Protein AF-A0A958X266-F1 (afdb_monomer)

Mean predicted aligned error: 14.04 Å

Solvent-accessible surface area (backbone atoms only — not comparable to full-atom values): 13920 Å² total; per-residue (Å²): 137,88,82,85,85,82,86,84,83,87,80,88,83,85,77,81,94,73,83,92,75,77,72,86,73,82,74,66,56,79,74,82,87,78,83,76,96,66,64,66,51,89,60,57,69,72,66,50,52,58,56,49,66,56,58,70,63,72,92,67,78,80,73,88,67,86,58,49,46,81,79,74,41,74,50,61,51,32,47,56,72,36,78,43,75,52,68,42,34,30,71,48,74,44,94,52,74,42,71,29,57,91,76,74,39,86,63,66,42,48,64,74,27,42,36,36,45,34,39,43,37,41,24,36,79,44,85,41,94,94,42,44,35,32,42,32,28,39,41,36,39,38,36,44,36,34,77,58,57,54,72,64,97,77,70,49,72,67,53,49,14,49,31,22,63,70,70,35,26,48,30,41,50,48,80,49,72,39,28,54,76,61,90,83,74,57,91,72,60,85,78,55,68,34,22,53,71,46,48,54,49,52,55,49,51,47,54,48,49,65,69,66,57,48,61,79,37,62,35,55,46,45,66,39,77,52,86,130

Sequence (228 aa):
MKKTVLTIVTISTTLLTGLLFSSCEQKLIEVNTITPSLQTTEIAQKAFEILEEGVKSKHIQPDSLAQYVCGSIETPKILKDLNRNVIYSSNISLDVNASLSAYGFSGTMGKKDVLIAAYLIKYKDYNCDGTSKRAQVGLKLYVHASDLKIKVSAPSLGVIAAAAELGLAKAEYKFETFGINPDNFYTNLPSAQFSVDTYAKVISAYDNIIHSLNDSTEIDPIITEIPQ

Radius of gyration: 27.64 Å; Cα contacts (8 Å, |Δi|>4): 364; chains: 1; bounding box: 102×38×85 Å

Structure (mmCIF, N/CA/C/O backbone):
data_AF-A0A958X266-F1
#
_entry.id   AF-A0A958X266-F1
#
loop_
_atom_site.group_PDB
_atom_site.id
_atom_site.type_symbol
_atom_site.label_atom_id
_atom_site.label_alt_id
_atom_site.label_comp_id
_atom_site.label_asym_id
_atom_site.label_entity_id
_atom_site.label_seq_id
_atom_site.pdbx_PDB_ins_code
_atom_site.Cartn_x
_atom_site.Cartn_y
_atom_site.Cartn_z
_atom_site.occupancy
_atom_site.B_iso_or_equiv
_atom_site.auth_seq_id
_atom_site.auth_comp_id
_atom_site.auth_asym_id
_atom_site.auth_atom_id
_atom_site.pdbx_PDB_model_num
ATOM 1 N N . MET A 1 1 ? -78.086 -22.290 58.558 1.00 43.19 1 MET A N 1
ATOM 2 C CA . MET A 1 1 ? -77.001 -22.418 57.558 1.00 43.19 1 MET A CA 1
ATOM 3 C C . MET A 1 1 ? -76.044 -21.248 57.752 1.00 43.19 1 MET A C 1
ATOM 5 O O . MET A 1 1 ? -76.433 -20.117 57.503 1.00 43.19 1 MET A O 1
ATOM 9 N N . LYS A 1 2 ? -74.856 -21.498 58.317 1.00 37.19 2 LYS A N 1
ATOM 10 C CA . LYS A 1 2 ? -73.816 -20.488 58.579 1.00 37.19 2 LYS A CA 1
ATOM 11 C C . LYS A 1 2 ? -72.974 -20.313 57.310 1.00 37.19 2 LYS A C 1
ATOM 13 O O . LYS A 1 2 ? -72.466 -21.310 56.805 1.00 37.19 2 LYS A O 1
ATOM 18 N N . LYS A 1 3 ? -72.827 -19.086 56.802 1.00 44.44 3 LYS A N 1
ATOM 19 C CA . LYS A 1 3 ? -71.826 -18.748 55.779 1.00 44.44 3 LYS A CA 1
ATOM 20 C C . LYS A 1 3 ? -70.811 -17.782 56.380 1.00 44.44 3 LYS A C 1
ATOM 22 O O . LYS A 1 3 ? -71.165 -16.717 56.874 1.00 44.44 3 LYS A O 1
ATOM 27 N N . THR A 1 4 ? -69.572 -18.247 56.380 1.00 54.09 4 THR A N 1
ATOM 28 C CA . THR A 1 4 ? -68.371 -17.630 56.934 1.00 54.09 4 THR A CA 1
ATOM 29 C C . THR A 1 4 ? -67.906 -16.479 56.045 1.00 54.09 4 THR A C 1
ATOM 31 O O . THR A 1 4 ? -67.808 -16.634 54.830 1.00 54.09 4 THR A O 1
ATOM 34 N N . VAL A 1 5 ? -67.625 -15.336 56.669 1.00 45.19 5 VAL A N 1
ATOM 35 C CA . VAL A 1 5 ? -66.991 -14.158 56.068 1.00 45.19 5 VAL A CA 1
ATOM 36 C C . VAL A 1 5 ? -65.482 -14.406 56.035 1.00 45.19 5 VAL A C 1
ATOM 38 O O . VAL A 1 5 ? -64.888 -14.672 57.078 1.00 45.19 5 VAL A O 1
ATOM 41 N N . LEU A 1 6 ? -64.875 -14.355 54.848 1.00 45.91 6 LEU A N 1
ATOM 42 C CA . LEU A 1 6 ? -63.429 -14.465 54.657 1.00 45.91 6 LEU A CA 1
ATOM 43 C C . LEU A 1 6 ? -62.877 -13.078 54.311 1.00 45.91 6 LEU A C 1
ATOM 45 O O . LEU A 1 6 ? -63.090 -12.573 53.211 1.00 45.91 6 LEU A O 1
ATOM 49 N N . THR A 1 7 ? -62.191 -12.462 55.268 1.00 42.75 7 THR A N 1
ATOM 50 C CA . THR A 1 7 ? -61.465 -11.201 55.095 1.00 42.75 7 THR A CA 1
ATOM 51 C C . THR A 1 7 ? -60.055 -11.527 54.607 1.00 42.75 7 THR A C 1
ATOM 53 O O . THR A 1 7 ? -59.283 -12.139 55.341 1.00 42.75 7 THR A O 1
ATOM 56 N N . ILE A 1 8 ? -59.715 -11.153 53.372 1.00 49.34 8 ILE A N 1
ATOM 57 C CA . ILE A 1 8 ? -58.357 -11.291 52.828 1.00 49.34 8 ILE A CA 1
ATOM 58 C C . ILE A 1 8 ? -57.646 -9.946 52.975 1.00 49.34 8 ILE A C 1
ATOM 60 O O . ILE A 1 8 ? -58.114 -8.925 52.474 1.00 49.34 8 ILE A O 1
ATOM 64 N N . VAL A 1 9 ? -56.527 -9.969 53.696 1.00 46.47 9 VAL A N 1
ATOM 65 C CA . VAL A 1 9 ? -55.613 -8.843 53.908 1.00 46.47 9 VAL A CA 1
ATOM 66 C C . VAL A 1 9 ? -54.626 -8.757 52.740 1.00 46.47 9 VAL A C 1
ATOM 68 O O . VAL A 1 9 ? -54.063 -9.756 52.300 1.00 46.47 9 VAL A O 1
ATOM 71 N N . THR A 1 10 ? -54.444 -7.536 52.252 1.00 46.12 10 THR A N 1
ATOM 72 C CA . THR A 1 10 ? -53.589 -7.090 51.148 1.00 46.12 10 THR A CA 1
ATOM 73 C C . THR A 1 10 ? -52.094 -7.235 51.463 1.00 46.12 10 THR A C 1
ATOM 75 O O . THR A 1 10 ? -51.660 -6.837 52.542 1.00 46.12 10 THR A O 1
ATOM 78 N N . ILE A 1 11 ? -51.278 -7.677 50.497 1.00 46.34 11 ILE A N 1
ATOM 79 C CA . ILE A 1 11 ? -49.825 -7.423 50.491 1.00 46.34 11 ILE A CA 1
ATOM 80 C C . ILE A 1 11 ? -49.465 -6.745 49.168 1.00 46.34 11 ILE A C 1
ATOM 82 O O . ILE A 1 11 ? -49.446 -7.364 48.106 1.00 46.34 11 ILE A O 1
ATOM 86 N N . SER A 1 12 ? -49.207 -5.442 49.260 1.00 42.38 12 SER A N 1
ATOM 87 C CA . SER A 1 12 ? -48.681 -4.600 48.189 1.00 42.38 12 SER A CA 1
ATOM 88 C C . SER A 1 12 ? -47.223 -4.976 47.918 1.00 42.38 12 SER A C 1
ATOM 90 O O . SER A 1 12 ? -46.358 -4.761 48.764 1.00 42.38 12 SER A O 1
ATOM 92 N N . THR A 1 13 ? -46.943 -5.546 46.748 1.00 45.78 13 THR A N 1
ATOM 93 C CA . THR A 1 13 ? -45.585 -5.830 46.258 1.00 45.78 13 THR A CA 1
ATOM 94 C C . THR A 1 13 ? -45.134 -4.692 45.346 1.00 45.78 13 THR A C 1
ATOM 96 O O . THR A 1 13 ? -45.186 -4.770 44.125 1.00 45.78 13 THR A O 1
ATOM 99 N N . THR A 1 14 ? -44.682 -3.597 45.949 1.00 50.91 14 THR A N 1
ATOM 100 C CA . THR A 1 14 ? -43.811 -2.618 45.288 1.00 50.91 14 THR A CA 1
ATOM 101 C C . THR A 1 14 ? -42.369 -3.031 45.549 1.00 50.91 14 THR A C 1
ATOM 103 O O . THR A 1 14 ? -41.817 -2.706 46.598 1.00 50.91 14 THR A O 1
ATOM 106 N N . LEU A 1 15 ? -41.764 -3.767 44.612 1.00 42.69 15 LEU A N 1
ATOM 107 C CA . LEU A 1 15 ? -40.328 -4.044 44.612 1.00 42.69 15 LEU A CA 1
ATOM 108 C C . LEU A 1 15 ? -39.695 -3.522 43.312 1.00 42.69 15 LEU A C 1
ATOM 110 O O . LEU A 1 15 ? -39.736 -4.159 42.268 1.00 42.69 15 LEU A O 1
ATOM 114 N N . LEU A 1 16 ? -39.115 -2.328 43.433 1.00 42.00 16 LEU A N 1
ATOM 115 C CA . LEU A 1 16 ? -37.746 -2.035 43.007 1.00 42.00 16 LEU A CA 1
ATOM 116 C C . LEU A 1 16 ? -37.370 -2.286 41.528 1.00 42.00 16 LEU A C 1
ATOM 118 O O . LEU A 1 16 ? -36.447 -3.035 41.222 1.00 42.00 16 LEU A O 1
ATOM 122 N N . THR A 1 17 ? -37.982 -1.551 40.600 1.00 46.28 17 THR A N 1
ATOM 123 C CA . THR A 1 17 ? -37.357 -1.225 39.304 1.00 46.28 17 THR A CA 1
ATOM 124 C C . THR A 1 17 ? -36.378 -0.067 39.514 1.00 46.28 17 THR A C 1
ATOM 126 O O . THR A 1 17 ? -36.702 1.100 39.304 1.00 46.28 17 THR A O 1
ATOM 129 N N . GLY A 1 18 ? -35.180 -0.372 40.009 1.00 41.47 18 GLY A N 1
ATOM 130 C CA . GLY A 1 18 ? -34.148 0.626 40.265 1.00 41.47 18 GLY A CA 1
ATOM 131 C C . GLY A 1 18 ? -32.751 0.051 40.080 1.00 41.47 18 GLY A C 1
ATOM 132 O O . GLY A 1 18 ? -32.354 -0.836 40.822 1.00 41.47 18 GLY A O 1
ATOM 133 N N . LEU A 1 19 ? -32.016 0.634 39.126 1.00 42.38 19 LEU A N 1
ATOM 134 C CA . LEU A 1 19 ? -30.555 0.584 38.972 1.00 42.38 19 LEU A CA 1
ATOM 135 C C . LEU A 1 19 ? -29.944 -0.726 38.436 1.00 42.38 19 LEU A C 1
ATOM 137 O O . LEU A 1 19 ? -29.212 -1.422 39.127 1.00 42.38 19 LEU A O 1
ATOM 141 N N . LEU A 1 20 ? -30.107 -0.957 37.130 1.00 40.09 20 LEU A N 1
ATOM 142 C CA . LEU A 1 20 ? -29.106 -1.658 36.309 1.00 40.09 20 LEU A CA 1
ATOM 143 C C . LEU A 1 20 ? -28.582 -0.721 35.209 1.00 40.09 20 LEU A C 1
ATOM 145 O O . LEU A 1 20 ? -28.628 -1.022 34.025 1.00 40.09 20 LEU A O 1
ATOM 149 N N . PHE A 1 21 ? -28.095 0.451 35.616 1.00 43.34 21 PHE A N 1
ATOM 150 C CA . PHE A 1 21 ? -27.209 1.289 34.799 1.00 43.34 21 PHE A CA 1
ATOM 151 C C . PHE A 1 21 ? -25.982 1.686 35.630 1.00 43.34 21 PHE A C 1
ATOM 153 O O . PHE A 1 21 ? -25.568 2.841 35.655 1.00 43.34 21 PHE A O 1
ATOM 160 N N . SER A 1 22 ? -25.406 0.736 36.370 1.00 41.72 22 SER A N 1
ATOM 161 C CA . SER A 1 22 ? -24.074 0.916 36.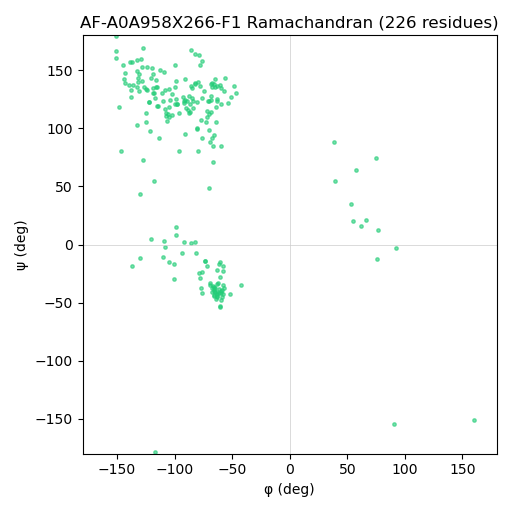938 1.00 41.72 22 SER A CA 1
ATOM 162 C C . SER A 1 22 ? -23.046 0.629 35.847 1.00 41.72 22 SER A C 1
ATOM 164 O O . SER A 1 22 ? -22.783 -0.526 35.525 1.00 41.72 22 SER A O 1
ATOM 166 N N . SER A 1 23 ? -22.519 1.708 35.269 1.00 41.75 23 SER A N 1
ATOM 167 C CA . SER A 1 23 ? -21.146 1.829 34.771 1.00 41.75 23 SER A CA 1
ATOM 168 C C . SER A 1 23 ? -20.574 0.582 34.083 1.00 41.75 23 SER A C 1
ATOM 170 O O . SER A 1 23 ? -19.872 -0.216 34.702 1.00 41.75 23 SER A O 1
ATOM 172 N N . CYS A 1 24 ? -20.794 0.454 32.770 1.00 41.53 24 CYS A N 1
ATOM 173 C CA . CYS A 1 24 ? -19.835 -0.270 31.935 1.00 41.53 24 CYS A CA 1
ATOM 174 C C . CYS A 1 24 ? -18.535 0.541 31.917 1.00 41.53 24 CYS A C 1
ATOM 176 O O . CYS A 1 24 ? -18.306 1.367 31.035 1.00 41.53 24 CYS A O 1
ATOM 178 N N . GLU A 1 25 ? -17.707 0.332 32.935 1.00 46.06 25 GLU A N 1
ATOM 179 C CA . GLU A 1 25 ? -16.328 0.784 32.953 1.00 46.06 25 GLU A CA 1
ATOM 180 C C . GLU A 1 25 ? -15.615 0.035 31.823 1.00 46.06 25 GLU A C 1
ATOM 182 O O . GLU A 1 25 ? -15.433 -1.184 31.872 1.00 46.06 25 GLU A O 1
ATOM 187 N N . GLN A 1 26 ? -15.328 0.743 30.728 1.00 44.81 26 GLN A N 1
ATOM 188 C CA . GLN A 1 26 ? -14.657 0.168 29.567 1.00 44.81 26 GLN A CA 1
ATOM 189 C C . GLN A 1 26 ? -13.222 -0.175 29.967 1.00 44.81 26 GLN A C 1
ATOM 191 O O . GLN A 1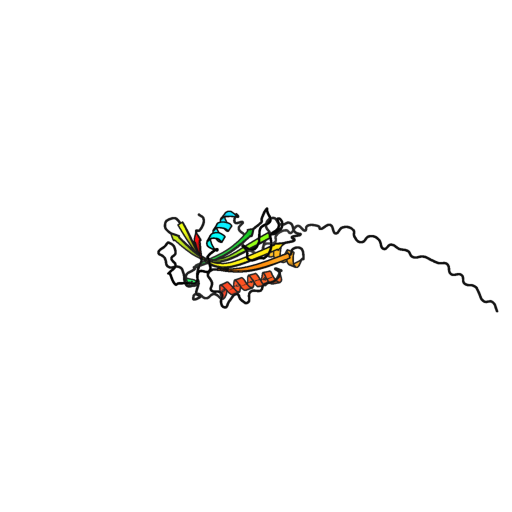 26 ? -12.317 0.656 29.907 1.00 44.81 26 GLN A O 1
ATOM 196 N N . LYS A 1 27 ? -13.027 -1.409 30.427 1.00 44.62 27 LYS A N 1
ATOM 197 C CA . LYS A 1 27 ? -11.719 -1.932 30.794 1.00 44.62 27 LYS A CA 1
ATOM 198 C C . LYS A 1 27 ? -10.917 -2.154 29.512 1.00 44.62 27 LYS A C 1
ATOM 200 O O . LYS A 1 27 ? -11.241 -3.030 28.716 1.00 44.62 27 LYS A O 1
ATOM 205 N N . LEU A 1 28 ? -9.894 -1.327 29.312 1.00 46.69 28 LEU A N 1
ATOM 206 C CA . LEU A 1 28 ? -8.912 -1.496 28.243 1.00 46.69 28 LEU A CA 1
ATOM 207 C C . LEU A 1 28 ? -8.227 -2.857 28.420 1.00 46.69 28 LEU A C 1
ATOM 209 O O . LEU A 1 28 ? -7.644 -3.129 29.469 1.00 46.69 28 LEU A O 1
ATOM 213 N N . ILE A 1 29 ? -8.336 -3.714 27.407 1.00 51.03 29 ILE A N 1
ATOM 214 C CA . ILE A 1 29 ? -7.664 -5.014 27.381 1.00 51.03 29 ILE A CA 1
ATOM 215 C C . ILE A 1 29 ? -6.265 -4.792 26.810 1.00 51.03 29 ILE A C 1
ATOM 217 O O . ILE A 1 29 ? -6.112 -4.298 25.692 1.00 51.03 29 ILE A O 1
ATOM 221 N N . GLU A 1 30 ? -5.250 -5.142 27.590 1.00 45.06 30 GLU A N 1
ATOM 222 C CA . GLU A 1 30 ? -3.857 -5.139 27.157 1.00 45.06 30 GLU A CA 1
ATOM 223 C C . GLU A 1 30 ? -3.574 -6.466 26.439 1.00 45.06 30 GLU A C 1
ATOM 225 O O . GLU A 1 30 ? -3.735 -7.543 27.017 1.00 45.06 30 GLU A O 1
ATOM 230 N N . VAL A 1 31 ? -3.234 -6.401 25.150 1.00 41.47 31 VAL A N 1
ATOM 231 C CA . VAL A 1 31 ? -2.968 -7.585 24.324 1.00 41.47 31 VAL A CA 1
ATOM 232 C C . VAL A 1 31 ? -1.459 -7.743 24.181 1.00 41.47 31 VAL A C 1
ATOM 234 O O . VAL A 1 31 ? -0.811 -6.941 23.512 1.00 41.47 31 VAL A O 1
ATOM 237 N N . ASN A 1 32 ? -0.904 -8.796 24.785 1.00 38.75 32 ASN A N 1
ATOM 238 C CA . ASN A 1 32 ? 0.475 -9.206 24.529 1.00 38.75 32 ASN A CA 1
ATOM 239 C C . ASN A 1 32 ? 0.562 -9.785 23.111 1.00 38.75 32 ASN A C 1
ATOM 241 O O . ASN A 1 32 ? -0.184 -10.697 22.751 1.00 38.75 32 ASN A O 1
ATOM 245 N N . THR A 1 33 ? 1.443 -9.220 22.291 1.00 37.44 33 THR A N 1
ATOM 246 C CA . THR A 1 33 ? 1.597 -9.547 20.873 1.00 37.44 33 THR A CA 1
ATOM 247 C C . THR A 1 33 ? 2.041 -10.999 20.672 1.00 37.44 33 THR A C 1
ATOM 249 O O . THR A 1 33 ? 3.069 -11.431 21.186 1.00 37.44 33 THR A O 1
ATOM 252 N N . ILE A 1 34 ? 1.278 -11.755 19.879 1.00 35.03 34 ILE A N 1
ATOM 253 C CA . ILE A 1 34 ? 1.721 -13.017 19.275 1.00 35.03 34 ILE A CA 1
ATOM 254 C C . ILE A 1 34 ? 1.895 -12.715 17.787 1.00 35.03 34 ILE A C 1
ATOM 256 O O . ILE A 1 34 ? 0.938 -12.310 17.130 1.00 35.03 34 ILE A O 1
ATOM 260 N N . THR A 1 35 ? 3.116 -12.829 17.272 1.00 31.88 35 THR A N 1
ATOM 261 C CA . THR A 1 35 ? 3.482 -12.400 15.915 1.00 31.88 35 THR A CA 1
ATOM 262 C C . THR A 1 35 ? 3.298 -13.540 14.905 1.00 31.88 35 THR A C 1
ATOM 264 O O . THR A 1 35 ? 4.044 -14.515 14.979 1.00 31.88 35 THR A O 1
ATOM 267 N N . PRO A 1 36 ? 2.410 -13.435 13.897 1.00 34.97 36 PRO A N 1
ATOM 268 C CA . PRO A 1 36 ? 2.649 -14.037 12.595 1.00 34.97 36 PRO A CA 1
ATOM 269 C C . PRO A 1 36 ? 3.473 -13.060 11.741 1.00 34.97 36 PRO A C 1
ATOM 271 O O . PRO A 1 36 ? 3.250 -11.850 11.751 1.00 34.97 36 PRO A O 1
ATOM 274 N N . SER A 1 37 ? 4.472 -13.593 11.044 1.00 34.66 37 SER A N 1
ATOM 275 C CA . SER A 1 37 ? 5.559 -12.866 10.387 1.00 34.66 37 SER A CA 1
ATOM 276 C C . SER A 1 37 ? 5.117 -12.041 9.169 1.00 34.66 37 SER A C 1
ATOM 278 O O . SER A 1 37 ? 5.205 -12.498 8.033 1.00 34.66 37 SER A O 1
ATOM 280 N N . LEU A 1 38 ? 4.716 -10.794 9.401 1.00 35.56 38 LEU A N 1
ATOM 281 C CA . LEU A 1 38 ? 4.916 -9.692 8.459 1.00 35.56 38 LEU A CA 1
ATOM 282 C C . LEU A 1 38 ? 5.968 -8.773 9.082 1.00 35.56 38 LEU A C 1
ATOM 284 O O . LEU A 1 38 ? 5.803 -8.336 10.220 1.00 35.56 38 LEU A O 1
ATOM 288 N N . GLN A 1 39 ? 7.073 -8.521 8.376 1.00 35.44 39 GLN A N 1
ATOM 289 C CA . GLN A 1 39 ? 8.078 -7.570 8.846 1.00 35.44 39 GLN A CA 1
ATOM 290 C C . GLN A 1 39 ? 7.492 -6.154 8.759 1.00 35.44 39 GLN A C 1
ATOM 292 O O . GLN A 1 39 ? 7.449 -5.540 7.697 1.00 35.44 39 GLN A O 1
ATOM 297 N N . THR A 1 40 ? 6.995 -5.650 9.886 1.00 34.47 40 THR A N 1
ATOM 298 C CA . THR A 1 40 ? 6.645 -4.241 10.072 1.00 34.47 40 THR A CA 1
ATOM 299 C C . THR A 1 40 ? 7.929 -3.450 10.285 1.00 34.47 40 THR A C 1
ATOM 301 O O . THR A 1 40 ? 8.550 -3.553 11.343 1.00 34.47 40 THR A O 1
ATOM 304 N N . THR A 1 41 ? 8.339 -2.666 9.295 1.00 39.25 41 THR A N 1
ATOM 305 C CA . THR A 1 41 ? 9.315 -1.591 9.482 1.00 39.25 41 THR A CA 1
ATOM 306 C C . THR A 1 41 ? 8.556 -0.317 9.840 1.00 39.25 41 THR A C 1
ATOM 308 O O . THR A 1 41 ? 7.671 0.118 9.107 1.00 39.25 41 THR A O 1
ATOM 311 N N . GLU A 1 42 ? 8.886 0.294 10.979 1.00 38.84 42 GLU A N 1
ATOM 312 C CA . GLU A 1 42 ? 8.474 1.668 11.280 1.00 38.84 42 GLU A CA 1
ATOM 313 C C . GLU A 1 42 ? 9.173 2.592 10.274 1.00 38.84 42 GLU A C 1
ATOM 315 O O . GLU A 1 42 ? 10.338 2.953 10.428 1.00 38.84 42 GLU A O 1
ATOM 320 N N . ILE A 1 43 ? 8.493 2.911 9.176 1.00 41.97 43 ILE A N 1
ATOM 321 C CA . ILE A 1 43 ? 8.991 3.873 8.197 1.00 41.97 43 ILE A CA 1
ATOM 322 C C . ILE A 1 43 ? 8.510 5.252 8.649 1.00 41.97 43 ILE A C 1
ATOM 324 O O . ILE A 1 43 ? 7.309 5.508 8.708 1.00 41.97 43 ILE A O 1
ATOM 328 N N . ALA A 1 44 ? 9.451 6.133 8.995 1.00 37.03 44 ALA A N 1
ATOM 329 C CA . ALA A 1 44 ? 9.157 7.506 9.394 1.00 37.03 44 ALA A CA 1
ATOM 330 C C . ALA A 1 44 ? 8.362 8.248 8.301 1.00 37.03 44 ALA A C 1
ATOM 332 O O . ALA A 1 44 ? 8.641 8.101 7.110 1.00 37.03 44 ALA A O 1
ATOM 333 N N . GLN A 1 45 ? 7.424 9.101 8.722 1.00 38.56 45 GLN A N 1
ATOM 334 C CA . GLN A 1 45 ? 6.477 9.871 7.897 1.00 38.56 45 GLN A CA 1
ATOM 335 C C . GLN A 1 45 ? 7.089 10.506 6.628 1.00 38.56 45 GLN A C 1
ATOM 337 O O . GLN A 1 45 ? 6.473 10.509 5.567 1.00 38.56 45 GLN A O 1
ATOM 342 N N . LYS A 1 46 ? 8.348 10.953 6.701 1.00 33.66 46 LYS A N 1
ATOM 343 C CA . LYS A 1 46 ? 9.075 11.597 5.596 1.00 33.66 46 LYS A CA 1
ATOM 344 C C . LYS A 1 46 ? 9.438 10.654 4.439 1.00 33.66 46 LYS A C 1
ATOM 346 O O . LYS A 1 46 ? 9.461 11.072 3.289 1.00 33.66 46 LYS A O 1
ATOM 351 N N . ALA A 1 47 ? 9.712 9.381 4.726 1.00 38.69 47 ALA A N 1
ATOM 352 C CA . ALA A 1 47 ? 9.952 8.374 3.690 1.00 38.69 47 ALA A CA 1
ATOM 353 C C . ALA A 1 47 ? 8.641 7.926 3.021 1.00 38.69 47 ALA A C 1
ATOM 355 O O . ALA A 1 47 ? 8.649 7.503 1.870 1.00 38.69 47 ALA A O 1
ATOM 356 N N . PHE A 1 48 ? 7.511 8.073 3.717 1.00 42.00 48 PHE A N 1
ATOM 357 C CA . PHE A 1 48 ? 6.185 7.791 3.180 1.00 42.00 48 PHE A CA 1
ATOM 358 C C . PHE A 1 48 ? 5.690 8.901 2.233 1.00 42.00 48 PHE A C 1
ATOM 360 O O . PHE A 1 48 ? 5.185 8.594 1.15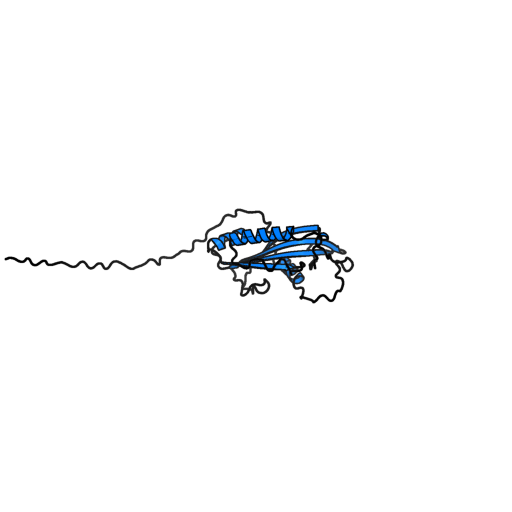8 1.00 42.00 48 PHE A O 1
ATOM 367 N N . GLU A 1 49 ? 5.910 10.178 2.566 1.00 44.81 49 GLU A N 1
ATOM 368 C CA . GLU A 1 49 ? 5.570 11.314 1.688 1.00 44.81 49 GLU A CA 1
ATOM 369 C C . GLU A 1 49 ? 6.297 11.245 0.332 1.00 44.81 49 GLU A C 1
ATOM 371 O O . GLU A 1 49 ? 5.677 11.455 -0.706 1.00 44.81 49 GLU A O 1
ATOM 376 N N . ILE A 1 50 ? 7.574 10.843 0.319 1.00 47.00 50 ILE A N 1
ATOM 377 C CA . ILE A 1 50 ? 8.364 10.665 -0.916 1.00 47.00 50 ILE A CA 1
ATOM 378 C C . ILE A 1 50 ? 7.812 9.514 -1.777 1.00 47.00 50 ILE A C 1
ATOM 380 O O . ILE A 1 50 ? 7.786 9.6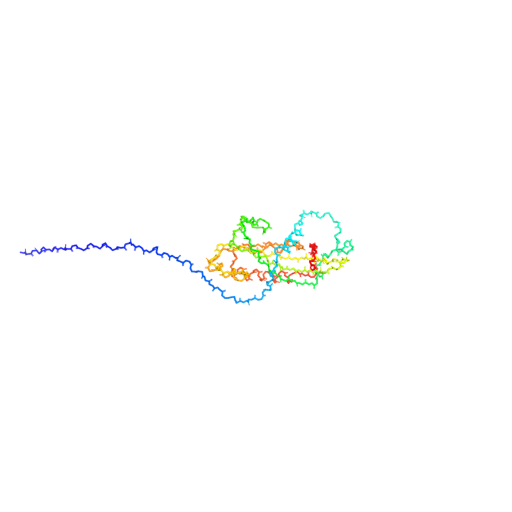05 -3.006 1.00 47.00 50 ILE A O 1
ATOM 384 N N . LEU A 1 51 ? 7.330 8.440 -1.142 1.00 44.81 51 LEU A N 1
ATOM 385 C CA . LEU A 1 51 ? 6.672 7.336 -1.843 1.00 44.81 51 LEU A CA 1
ATOM 386 C C . LEU A 1 51 ? 5.312 7.757 -2.418 1.00 44.81 51 LEU A C 1
ATOM 388 O O . LEU A 1 51 ? 4.956 7.294 -3.496 1.00 44.81 51 LEU A O 1
ATOM 392 N N . GLU A 1 52 ? 4.563 8.639 -1.752 1.00 49.00 52 GLU A N 1
ATOM 393 C CA . GLU A 1 52 ? 3.284 9.142 -2.275 1.00 49.00 52 GLU A CA 1
ATOM 394 C C . GLU A 1 52 ? 3.437 10.200 -3.369 1.00 49.00 52 GLU A C 1
ATOM 396 O O . GLU A 1 52 ? 2.668 10.194 -4.332 1.00 49.00 52 GLU A O 1
ATOM 401 N N . GLU A 1 53 ? 4.427 11.089 -3.273 1.00 47.59 53 GLU A N 1
ATOM 402 C CA . GLU A 1 53 ? 4.703 12.078 -4.321 1.00 47.59 53 GLU A CA 1
ATOM 403 C C . GLU A 1 53 ? 5.109 11.411 -5.642 1.00 47.59 53 GLU A C 1
ATOM 405 O O . GLU A 1 53 ? 4.697 11.872 -6.706 1.00 47.59 53 GLU A O 1
ATOM 410 N N . GLY A 1 54 ? 5.810 10.272 -5.584 1.00 41.72 54 GLY A N 1
ATOM 411 C CA . GLY A 1 54 ? 6.090 9.440 -6.760 1.00 41.72 54 GLY A CA 1
ATOM 412 C C . GLY A 1 54 ? 4.878 8.670 -7.309 1.00 41.72 54 GLY A C 1
ATOM 413 O O . GLY A 1 54 ? 4.905 8.236 -8.458 1.00 41.72 54 GLY A O 1
ATOM 414 N N . VAL A 1 55 ? 3.811 8.501 -6.516 1.00 46.44 55 VAL A N 1
ATOM 415 C CA . VAL A 1 55 ? 2.616 7.700 -6.863 1.00 46.44 55 VAL A CA 1
ATOM 416 C C . VAL A 1 55 ? 1.440 8.559 -7.336 1.00 46.44 55 VAL A C 1
ATOM 418 O O . VAL A 1 55 ? 0.571 8.049 -8.041 1.00 46.44 55 VAL A O 1
ATOM 421 N N . LYS A 1 56 ? 1.438 9.878 -7.085 1.00 42.00 56 LYS A N 1
ATOM 422 C CA . LYS A 1 56 ? 0.515 10.839 -7.729 1.00 42.00 56 LYS A CA 1
ATOM 423 C C . LYS A 1 56 ? 0.846 11.044 -9.217 1.00 42.00 56 LYS A C 1
ATOM 425 O O . LYS A 1 56 ? 0.917 12.169 -9.712 1.00 42.00 56 LYS A O 1
ATOM 430 N N . SER A 1 57 ? 1.031 9.955 -9.956 1.00 42.28 57 SER A N 1
ATOM 431 C CA . SER A 1 57 ? 1.017 9.968 -11.407 1.00 42.28 57 SER A CA 1
ATOM 432 C C . SER A 1 57 ? -0.415 10.257 -11.840 1.00 42.28 57 SER A C 1
ATOM 434 O O . SER A 1 57 ? -1.340 9.487 -11.578 1.00 42.28 57 SER A O 1
ATOM 436 N N . LYS A 1 58 ? -0.618 11.418 -12.467 1.00 36.50 58 LYS A N 1
ATOM 437 C CA . LYS A 1 58 ? -1.833 11.679 -13.238 1.00 36.50 58 LYS A CA 1
ATOM 438 C C . LYS A 1 58 ? -2.063 10.477 -14.152 1.00 36.50 58 LYS A C 1
ATOM 440 O O . LYS A 1 58 ? -1.129 10.031 -14.809 1.00 36.50 58 LYS A O 1
ATOM 445 N N . HIS A 1 59 ? -3.307 10.014 -14.241 1.00 37.53 59 HIS A N 1
ATOM 446 C CA . HIS A 1 59 ? -3.760 9.170 -15.342 1.00 37.53 59 HIS A CA 1
ATOM 447 C C . HIS A 1 59 ? -3.564 9.968 -16.645 1.00 37.53 59 HIS A C 1
ATOM 449 O O . HIS A 1 59 ? -4.434 10.717 -17.085 1.00 37.53 59 HIS A O 1
ATOM 455 N N . ILE A 1 60 ? -2.356 9.912 -17.196 1.00 35.53 60 ILE A N 1
ATOM 456 C CA . ILE A 1 60 ? -2.017 10.439 -18.506 1.00 35.53 60 ILE A CA 1
ATOM 457 C C . ILE A 1 60 ? -2.344 9.295 -19.455 1.00 35.53 60 ILE A C 1
ATOM 459 O O . ILE A 1 60 ? -1.747 8.224 -19.374 1.00 35.53 60 ILE A O 1
ATOM 463 N N . GLN A 1 61 ? -3.350 9.508 -20.302 1.00 39.72 61 GLN A N 1
ATOM 464 C CA . GLN A 1 61 ? -3.609 8.653 -21.457 1.00 39.72 61 GLN A CA 1
ATOM 465 C C . GLN A 1 61 ? -2.288 8.404 -22.203 1.00 39.72 61 GLN A C 1
ATOM 467 O O . GLN A 1 61 ? -1.576 9.375 -22.473 1.00 39.72 61 GLN A O 1
ATOM 472 N N . PRO A 1 62 ? -1.941 7.149 -22.531 1.00 43.31 62 PRO A N 1
ATOM 473 C CA . PRO A 1 62 ? -0.658 6.850 -23.138 1.00 43.31 62 PRO A CA 1
ATOM 474 C C . PRO A 1 62 ? -0.688 7.252 -24.612 1.00 43.31 62 PRO A C 1
ATOM 476 O O . PRO A 1 62 ? -1.040 6.458 -25.480 1.00 43.31 62 PRO A O 1
ATOM 479 N N . ASP A 1 63 ? -0.273 8.481 -24.905 1.00 42.44 63 ASP A N 1
ATOM 480 C CA . ASP A 1 63 ? 0.470 8.716 -26.138 1.00 42.44 63 ASP A CA 1
ATOM 481 C C . ASP A 1 63 ? 1.857 8.104 -25.918 1.00 42.44 63 ASP A C 1
ATOM 483 O O . ASP A 1 63 ? 2.584 8.488 -25.000 1.00 42.44 63 ASP A O 1
ATOM 487 N N . SER A 1 64 ? 2.169 7.068 -26.697 1.00 47.03 64 SER A N 1
ATOM 488 C CA . SER A 1 64 ? 3.274 6.129 -26.495 1.00 47.03 64 SER A CA 1
ATOM 489 C C . SER A 1 64 ? 4.662 6.770 -26.654 1.00 47.03 64 SER A C 1
ATOM 491 O O . SER A 1 64 ? 5.391 6.515 -27.615 1.00 47.03 64 SER A O 1
ATOM 493 N N . LEU A 1 65 ? 5.066 7.602 -25.705 1.00 56.22 65 LEU A N 1
ATOM 494 C CA . LEU A 1 65 ? 6.460 7.974 -25.532 1.00 56.22 65 LEU A CA 1
ATOM 495 C C . LEU A 1 65 ? 7.122 6.884 -24.691 1.00 56.22 65 LEU A C 1
ATOM 497 O O . LEU A 1 65 ? 6.658 6.562 -23.599 1.00 56.22 65 LEU A O 1
ATOM 501 N N . ALA A 1 66 ? 8.185 6.283 -25.227 1.00 62.94 66 ALA A N 1
ATOM 502 C CA . ALA A 1 66 ? 8.983 5.312 -24.494 1.00 62.94 66 ALA A CA 1
ATOM 503 C C . ALA A 1 66 ? 9.433 5.927 -23.159 1.00 62.94 66 ALA A C 1
ATOM 505 O O . ALA A 1 66 ? 10.074 6.979 -23.135 1.00 62.94 66 ALA A O 1
ATOM 506 N N . GLN A 1 67 ? 9.064 5.286 -22.051 1.00 75.94 67 GLN A N 1
ATOM 507 C CA . GLN A 1 67 ? 9.553 5.665 -20.734 1.00 75.94 67 GLN A CA 1
ATOM 508 C C . GLN A 1 67 ? 10.928 5.028 -20.510 1.00 75.94 67 GLN A C 1
ATOM 510 O O . GLN A 1 67 ? 11.152 3.868 -20.870 1.00 75.94 67 GLN A O 1
ATOM 515 N N . TYR A 1 68 ? 11.846 5.796 -19.922 1.00 85.94 68 TYR A N 1
ATOM 516 C CA . TYR A 1 68 ? 13.210 5.357 -19.643 1.00 85.94 68 TYR A CA 1
ATOM 517 C C . TYR A 1 68 ? 13.551 5.517 -18.158 1.00 85.94 68 TYR A C 1
ATOM 519 O O . TYR A 1 68 ? 13.361 6.580 -17.565 1.00 85.94 68 TYR A O 1
ATOM 527 N N . VAL A 1 69 ? 14.157 4.487 -17.576 1.00 86.38 69 VAL A N 1
ATOM 528 C CA . VAL A 1 69 ? 14.887 4.543 -16.310 1.00 86.38 69 VAL A CA 1
ATOM 529 C C . VAL A 1 69 ? 16.278 5.123 -16.566 1.00 86.38 69 VAL A C 1
ATOM 531 O O . VAL A 1 69 ? 16.919 4.842 -17.577 1.00 86.38 69 VAL A O 1
ATOM 534 N N . CYS A 1 70 ? 16.759 5.978 -15.664 1.00 88.62 70 CYS A N 1
ATOM 535 C CA . CYS A 1 70 ? 18.039 6.683 -15.824 1.00 88.62 70 CYS A CA 1
ATOM 536 C C . CYS A 1 70 ? 18.170 7.491 -17.144 1.00 88.62 70 CYS A C 1
ATOM 538 O O . CYS A 1 70 ? 19.281 7.760 -17.585 1.00 88.62 70 CYS A O 1
ATOM 540 N N . GLY A 1 71 ? 17.064 7.844 -17.812 1.00 87.19 71 GLY A N 1
ATOM 541 C CA . GLY A 1 71 ? 17.062 8.606 -19.070 1.00 87.19 71 GLY A CA 1
ATOM 542 C C . GLY A 1 71 ? 17.454 7.827 -20.335 1.00 87.19 71 GLY A C 1
ATOM 543 O O . GLY A 1 71 ? 17.223 8.329 -21.430 1.00 87.19 71 GLY A O 1
ATOM 544 N N . SER A 1 72 ? 18.009 6.617 -20.214 1.00 88.44 72 SER A N 1
ATOM 545 C CA . SER A 1 72 ? 18.499 5.826 -21.357 1.00 88.44 72 SER A CA 1
ATOM 546 C C . SER A 1 72 ? 18.141 4.339 -21.315 1.00 88.44 72 SER A C 1
ATOM 548 O O . SER A 1 72 ? 18.184 3.673 -22.349 1.00 88.44 72 SER A O 1
ATOM 550 N N . ILE A 1 73 ? 17.769 3.799 -20.153 1.00 89.94 73 ILE A N 1
ATOM 551 C CA . ILE A 1 73 ? 17.426 2.385 -19.987 1.00 89.94 73 ILE A CA 1
ATOM 552 C C . ILE A 1 73 ? 15.925 2.238 -20.187 1.00 89.94 73 ILE A C 1
ATOM 554 O O . ILE A 1 73 ? 15.162 2.885 -19.486 1.00 89.94 73 ILE A O 1
ATOM 558 N N . GLU A 1 74 ? 15.475 1.403 -21.118 1.00 91.88 74 GLU A N 1
ATOM 559 C CA . GLU A 1 74 ? 14.038 1.202 -21.329 1.00 91.88 74 GLU A CA 1
ATOM 560 C C . GLU A 1 74 ? 13.358 0.676 -20.052 1.00 91.88 74 GLU A C 1
ATOM 562 O O . GLU A 1 74 ? 13.869 -0.219 -19.368 1.00 91.88 74 GLU A O 1
ATOM 567 N N . THR A 1 75 ? 12.211 1.264 -19.714 1.00 91.56 75 THR A N 1
ATOM 568 C CA . THR A 1 75 ? 11.399 0.830 -18.578 1.00 91.56 75 THR A CA 1
ATOM 569 C C . THR A 1 75 ? 10.887 -0.604 -18.795 1.00 91.56 75 THR A C 1
ATOM 571 O O . THR A 1 75 ? 10.433 -0.915 -19.897 1.00 91.56 75 THR A O 1
ATOM 574 N N . PRO A 1 76 ? 10.934 -1.487 -17.773 1.00 91.81 76 PRO A N 1
ATOM 575 C CA . PRO A 1 76 ? 10.365 -2.831 -17.854 1.00 91.81 76 PRO A CA 1
ATOM 576 C C . PRO A 1 76 ? 8.916 -2.819 -18.339 1.00 91.81 76 PRO A C 1
ATOM 578 O O . PRO A 1 76 ? 8.085 -2.134 -17.754 1.00 91.81 76 PRO A O 1
ATOM 581 N N . LYS A 1 77 ? 8.611 -3.604 -19.374 1.00 90.75 77 LYS A N 1
ATOM 582 C CA . LYS A 1 77 ? 7.248 -3.725 -19.926 1.00 90.75 77 LYS A CA 1
ATOM 583 C C . LYS A 1 77 ? 6.561 -5.027 -19.547 1.00 90.75 77 LYS A C 1
ATOM 585 O O . LYS A 1 77 ? 5.353 -5.152 -19.705 1.00 90.75 77 LYS A O 1
ATOM 590 N N . ILE A 1 78 ? 7.327 -5.999 -19.056 1.00 90.19 78 ILE A N 1
ATOM 591 C CA . ILE A 1 78 ? 6.824 -7.307 -18.646 1.00 90.19 78 ILE A CA 1
ATOM 592 C C . ILE A 1 78 ? 7.340 -7.679 -17.261 1.00 90.19 78 ILE A C 1
ATOM 594 O O . ILE A 1 78 ? 8.456 -7.341 -16.868 1.00 90.19 78 ILE A O 1
ATOM 598 N N . LEU A 1 79 ? 6.517 -8.405 -16.512 1.00 87.00 79 LEU A N 1
ATOM 599 C CA . LEU A 1 79 ? 6.752 -8.696 -15.102 1.00 87.00 79 LEU A CA 1
ATOM 600 C C . LEU A 1 79 ? 8.078 -9.418 -14.822 1.00 87.00 79 LEU A C 1
ATOM 602 O O . LEU A 1 79 ? 8.689 -9.180 -13.779 1.00 87.00 79 LEU A O 1
ATOM 606 N N . LYS A 1 80 ? 8.532 -10.303 -15.720 1.00 89.00 80 LYS A N 1
ATOM 607 C CA . LYS A 1 80 ? 9.792 -11.050 -15.539 1.00 89.00 80 LYS A CA 1
ATOM 608 C C . LYS A 1 80 ? 11.034 -10.162 -15.494 1.00 89.00 80 LYS A C 1
ATOM 610 O O . LYS A 1 80 ? 12.065 -10.574 -14.967 1.00 89.00 80 LYS A O 1
ATOM 615 N N . ASP A 1 81 ? 10.945 -8.955 -16.048 1.00 91.50 81 ASP A N 1
ATOM 616 C CA . ASP A 1 81 ? 12.053 -8.004 -16.058 1.00 91.50 81 ASP A CA 1
ATOM 617 C C . ASP A 1 81 ? 12.276 -7.392 -14.664 1.00 91.50 81 ASP A C 1
ATOM 619 O O . ASP A 1 81 ? 13.337 -6.817 -14.403 1.00 91.50 81 ASP A O 1
ATOM 623 N N . LEU A 1 82 ? 11.304 -7.555 -13.758 1.00 90.94 82 LEU A N 1
ATOM 624 C CA . LEU A 1 82 ? 11.397 -7.254 -12.335 1.00 90.94 82 LEU A CA 1
ATOM 625 C C . LEU A 1 82 ? 11.824 -8.514 -11.569 1.00 90.94 82 LEU A C 1
ATOM 627 O O . LEU A 1 82 ? 11.211 -9.573 -11.695 1.00 90.94 82 LEU A O 1
ATOM 631 N N . ASN A 1 83 ? 12.877 -8.420 -10.756 1.00 87.88 83 ASN A N 1
ATOM 632 C CA . ASN A 1 83 ? 13.594 -9.596 -10.243 1.00 87.88 83 ASN A CA 1
ATOM 633 C C . ASN A 1 83 ? 13.623 -9.717 -8.713 1.00 87.88 83 ASN A C 1
ATOM 635 O O . ASN A 1 83 ? 14.282 -10.613 -8.183 1.00 87.88 83 ASN A O 1
ATOM 639 N N . ARG A 1 84 ? 12.937 -8.828 -7.994 1.00 88.25 84 ARG A N 1
ATOM 640 C CA . ARG A 1 84 ? 12.843 -8.847 -6.531 1.00 88.25 84 ARG A CA 1
ATOM 641 C C . ARG A 1 84 ? 11.404 -8.664 -6.086 1.00 88.25 84 ARG A C 1
ATOM 643 O O . ARG A 1 84 ? 10.647 -7.955 -6.735 1.00 88.25 84 ARG A O 1
ATOM 650 N N . ASN A 1 85 ? 11.067 -9.257 -4.946 1.00 84.31 85 ASN A N 1
ATOM 651 C CA . ASN A 1 85 ? 9.786 -9.075 -4.270 1.00 84.31 85 ASN A CA 1
ATOM 652 C C . ASN A 1 85 ? 10.044 -8.517 -2.870 1.00 84.31 85 ASN A C 1
ATOM 654 O O . ASN A 1 85 ? 11.016 -8.910 -2.221 1.00 84.31 85 ASN A O 1
ATOM 658 N N . VAL A 1 86 ? 9.186 -7.623 -2.389 1.00 82.81 86 VAL A N 1
ATOM 659 C CA . VAL A 1 86 ? 9.176 -7.234 -0.976 1.00 82.81 86 VAL A CA 1
ATOM 660 C C . VAL A 1 86 ? 7.752 -6.991 -0.506 1.00 82.81 86 VAL A C 1
ATOM 662 O O . VAL A 1 86 ? 6.912 -6.462 -1.235 1.00 82.81 86 VAL A O 1
ATOM 665 N N . ILE A 1 87 ? 7.512 -7.396 0.735 1.00 77.56 87 ILE A N 1
ATOM 666 C CA . ILE A 1 87 ? 6.304 -7.104 1.489 1.00 77.56 87 ILE A CA 1
ATOM 667 C C . ILE A 1 87 ? 6.745 -6.269 2.679 1.00 77.56 87 ILE A C 1
ATOM 669 O O . ILE A 1 87 ? 7.633 -6.685 3.424 1.00 77.56 87 ILE A O 1
ATOM 673 N N . TYR A 1 88 ? 6.142 -5.104 2.856 1.00 80.12 88 TYR A N 1
ATOM 674 C CA . TYR A 1 88 ? 6.365 -4.285 4.039 1.00 80.12 88 TYR A CA 1
ATOM 675 C C . TYR A 1 88 ? 5.077 -3.574 4.423 1.00 80.12 88 TYR A C 1
ATOM 677 O O . TYR A 1 88 ? 4.208 -3.341 3.588 1.00 80.12 88 TYR A O 1
ATOM 685 N N . SER A 1 89 ? 4.940 -3.222 5.693 1.00 78.38 89 SER A N 1
ATOM 686 C CA . SER A 1 89 ? 3.802 -2.444 6.170 1.00 78.38 89 SER A CA 1
ATOM 687 C C . SER A 1 89 ? 4.259 -1.357 7.119 1.00 78.38 89 SER A C 1
ATOM 689 O O . SER A 1 89 ? 5.077 -1.619 7.999 1.00 78.38 89 SER A O 1
ATOM 691 N N . SER A 1 90 ? 3.686 -0.172 6.956 1.00 79.00 90 SER A N 1
ATOM 692 C CA . SER A 1 90 ? 3.918 0.996 7.795 1.00 79.00 90 SER A CA 1
ATOM 693 C C . SER A 1 90 ? 2.634 1.391 8.512 1.00 79.00 90 SER A C 1
ATOM 695 O O . SER A 1 90 ? 1.570 1.476 7.892 1.00 79.00 90 SER A O 1
ATOM 697 N N . ASN A 1 91 ? 2.758 1.697 9.799 1.00 78.69 91 ASN A N 1
ATOM 698 C CA . ASN A 1 91 ? 1.689 2.312 10.569 1.00 78.69 91 ASN A CA 1
ATOM 699 C C . ASN A 1 91 ? 1.779 3.829 10.420 1.00 78.69 91 ASN A C 1
ATOM 701 O O . ASN A 1 91 ? 2.827 4.427 10.651 1.00 78.69 91 ASN A O 1
ATOM 705 N N . ILE A 1 92 ? 0.668 4.435 10.037 1.00 78.62 92 ILE A N 1
ATOM 706 C CA . ILE A 1 92 ? 0.481 5.871 9.927 1.00 78.62 92 ILE A CA 1
ATOM 707 C C . ILE A 1 92 ? -0.424 6.249 11.093 1.00 78.62 92 ILE A C 1
ATOM 709 O O . ILE A 1 92 ? -1.585 5.845 11.157 1.00 78.62 92 ILE A O 1
ATOM 713 N N . SER A 1 93 ? 0.138 7.006 12.025 1.00 71.31 93 SER A N 1
ATOM 714 C CA . SER A 1 93 ? -0.577 7.608 13.146 1.00 71.31 93 SER A CA 1
ATOM 715 C C . SER A 1 93 ? -0.508 9.116 12.974 1.00 71.31 93 SER A C 1
ATOM 717 O O . SER A 1 93 ? 0.549 9.645 12.632 1.00 71.31 93 SER A O 1
ATOM 719 N N . LEU A 1 94 ? -1.625 9.810 13.183 1.00 67.12 94 LEU A N 1
ATOM 720 C CA . LEU A 1 94 ? -1.699 11.256 12.997 1.00 67.12 94 LEU A CA 1
ATOM 721 C C . LEU A 1 94 ? -2.035 11.946 14.319 1.00 67.12 94 LEU A C 1
ATOM 723 O O . LEU A 1 94 ? -3.010 11.604 14.986 1.00 67.12 94 LEU A O 1
ATOM 727 N N . ASP A 1 95 ? -1.256 12.971 14.664 1.00 61.94 95 ASP A N 1
ATOM 728 C CA . ASP A 1 95 ? -1.465 13.783 15.874 1.00 6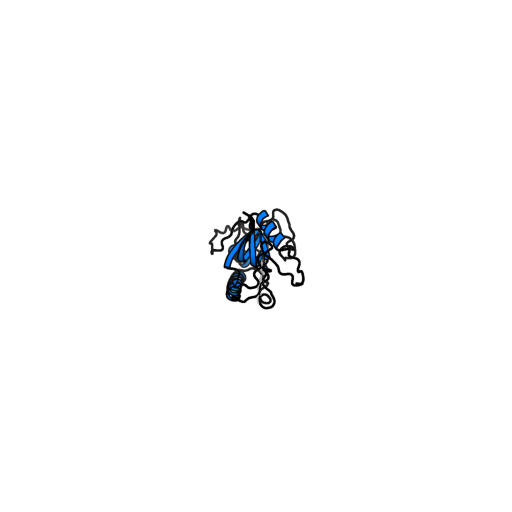1.94 95 ASP A CA 1
ATOM 729 C C . ASP A 1 95 ? -2.662 14.745 15.755 1.00 61.94 95 ASP A C 1
ATOM 731 O O . ASP A 1 95 ? -3.147 15.325 16.740 1.00 61.94 95 ASP A O 1
ATOM 735 N N . VAL A 1 96 ? -3.148 14.931 14.529 1.00 68.19 96 VAL A N 1
ATOM 736 C CA . VAL A 1 96 ? -4.237 15.833 14.159 1.00 68.19 96 VAL A CA 1
ATOM 737 C C . VAL A 1 96 ? -5.236 15.118 13.267 1.00 68.19 96 VAL A C 1
ATOM 739 O O . VAL A 1 96 ? -4.915 14.125 12.617 1.00 68.19 96 VAL A O 1
ATOM 742 N N . ASN A 1 97 ? -6.454 15.653 13.213 1.00 77.81 97 ASN A N 1
ATOM 743 C CA . ASN A 1 97 ? -7.446 15.124 12.296 1.00 77.81 97 ASN A CA 1
ATOM 744 C C . ASN A 1 97 ? -7.019 15.426 10.855 1.00 77.81 97 ASN A C 1
ATOM 746 O O . ASN A 1 97 ? -6.770 16.587 10.526 1.00 77.81 97 ASN A O 1
ATOM 750 N N . ALA A 1 98 ? -6.973 14.410 10.000 1.00 77.62 98 ALA A N 1
ATOM 751 C CA . ALA A 1 98 ? -6.621 14.569 8.590 1.00 77.62 98 ALA A CA 1
ATOM 752 C C . ALA A 1 98 ? -7.665 13.920 7.689 1.00 77.62 98 ALA A C 1
ATOM 754 O O . ALA A 1 98 ? -8.343 12.978 8.089 1.00 77.62 98 ALA A O 1
ATOM 755 N N . SER A 1 99 ? -7.806 14.416 6.462 1.00 81.62 99 SER A N 1
ATOM 756 C CA . SER A 1 99 ? -8.678 13.773 5.480 1.00 81.62 99 SER A CA 1
ATOM 757 C C . SER A 1 99 ? -8.109 12.415 5.071 1.00 81.62 99 SER A C 1
ATOM 759 O O . SER A 1 99 ? -6.922 12.313 4.773 1.00 81.62 99 SER A O 1
ATOM 761 N N . LEU A 1 100 ? -8.963 11.393 4.994 1.00 81.81 100 LEU A N 1
ATOM 762 C CA . LEU A 1 100 ? -8.570 10.070 4.497 1.00 81.81 100 LEU A CA 1
ATOM 763 C C . LEU A 1 100 ? -8.663 9.943 2.968 1.00 81.81 100 LEU A C 1
ATOM 765 O O . LEU A 1 100 ? -8.360 8.886 2.413 1.00 81.81 100 LEU A O 1
ATOM 769 N N . SER A 1 101 ? -9.052 11.020 2.277 1.00 78.88 101 SER A N 1
ATOM 770 C CA . SER A 1 101 ? -9.274 11.012 0.826 1.00 78.88 101 SER A CA 1
ATOM 771 C C . SER A 1 101 ? -8.010 10.680 0.031 1.00 78.88 101 SER A C 1
ATOM 773 O O . SER A 1 101 ? -8.104 9.984 -0.978 1.00 78.88 101 SER A O 1
ATOM 775 N N . ALA A 1 102 ? -6.834 11.083 0.524 1.00 74.75 102 ALA A N 1
ATOM 776 C CA . ALA A 1 102 ? -5.537 10.729 -0.058 1.00 74.75 102 ALA A CA 1
ATOM 777 C C . ALA A 1 102 ? -5.278 9.211 -0.074 1.00 74.75 102 ALA A C 1
ATOM 779 O O . ALA A 1 102 ? -4.617 8.713 -0.974 1.00 74.75 102 ALA A O 1
ATOM 780 N N . TYR A 1 103 ? -5.870 8.479 0.870 1.00 76.75 103 TYR A N 1
ATOM 781 C CA . TYR A 1 103 ? -5.770 7.022 1.002 1.00 76.75 103 TYR A CA 1
ATOM 782 C C . TYR A 1 103 ? -6.982 6.301 0.405 1.00 76.75 103 TYR A C 1
ATOM 784 O O . TYR A 1 103 ? -7.180 5.100 0.587 1.00 76.75 103 TYR A O 1
ATOM 792 N N . GLY A 1 104 ? -7.841 7.050 -0.287 1.00 72.56 104 GLY A N 1
ATOM 793 C CA . GLY A 1 104 ? -9.009 6.520 -0.958 1.00 72.56 104 GLY A CA 1
ATOM 794 C C . GLY A 1 104 ? -10.187 6.173 -0.046 1.00 72.56 104 GLY A C 1
ATOM 795 O O . GLY A 1 104 ? -11.118 5.541 -0.553 1.00 72.56 104 GLY A O 1
ATOM 796 N N . PHE A 1 105 ? -10.188 6.587 1.226 1.00 79.50 105 PHE A N 1
ATOM 797 C CA . PHE A 1 105 ? -11.370 6.496 2.091 1.00 79.50 105 PHE A CA 1
ATOM 798 C C . PHE A 1 105 ? -12.092 7.842 2.180 1.00 79.50 105 PHE A C 1
ATOM 800 O O . PHE A 1 105 ? -11.508 8.915 2.017 1.00 79.50 105 PHE A O 1
ATOM 807 N N . SER A 1 106 ? -13.388 7.794 2.465 1.00 79.06 106 SER A N 1
ATOM 808 C CA . SER A 1 106 ? -14.157 8.988 2.810 1.00 79.06 106 SER A CA 1
ATOM 809 C C . SER A 1 106 ? -13.908 9.414 4.260 1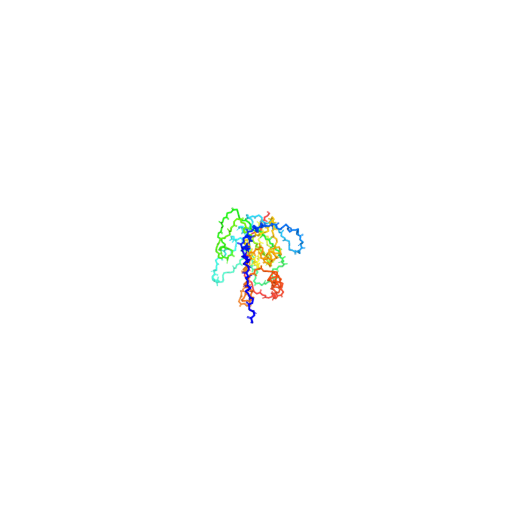.00 79.06 106 SER A C 1
ATOM 811 O O . SER A 1 106 ? -13.626 8.586 5.119 1.00 79.06 106 SER A O 1
ATOM 813 N N . GLY A 1 107 ? -14.094 10.702 4.558 1.00 83.94 107 GLY A N 1
ATOM 814 C CA . GLY A 1 107 ? -14.083 11.214 5.930 1.00 83.94 107 GLY A CA 1
ATOM 815 C C . GLY A 1 107 ? -12.711 11.666 6.431 1.00 83.94 107 GLY A C 1
ATOM 816 O O . GLY A 1 107 ? -11.848 12.105 5.661 1.00 83.94 107 GLY A O 1
ATOM 817 N N . THR A 1 108 ? -12.547 11.629 7.753 1.00 84.94 108 THR A N 1
ATOM 818 C CA . THR A 1 108 ? -11.355 12.116 8.454 1.00 84.94 108 THR A CA 1
ATOM 819 C C . THR A 1 108 ? -10.858 11.096 9.461 1.00 84.94 108 THR A C 1
ATOM 821 O O . THR A 1 108 ? -11.658 10.527 10.197 1.00 84.94 108 THR A O 1
ATOM 824 N N . MET A 1 109 ? -9.543 10.947 9.539 1.00 82.88 109 MET A N 1
ATOM 825 C CA . MET A 1 109 ? -8.851 10.173 10.554 1.00 82.88 109 MET A CA 1
ATOM 826 C C . MET A 1 109 ? -8.828 10.961 11.861 1.00 82.88 109 MET A C 1
ATOM 828 O O . MET A 1 109 ? -8.399 12.114 11.863 1.00 82.88 109 MET A O 1
ATOM 832 N N . GLY A 1 110 ? -9.299 10.372 12.956 1.00 81.81 110 GLY A N 1
ATOM 833 C CA . GLY A 1 110 ? -9.177 10.949 14.295 1.00 81.81 110 GLY A CA 1
ATOM 834 C C . GLY A 1 110 ? -7.811 10.674 14.934 1.00 81.81 110 GLY A C 1
ATOM 835 O O . GLY A 1 110 ? -7.102 9.754 14.545 1.00 81.81 110 GLY A O 1
ATOM 836 N N . LYS A 1 111 ? -7.465 11.408 16.001 1.00 79.88 111 LYS A N 1
ATOM 837 C CA . LYS A 1 111 ? -6.188 11.246 16.743 1.00 79.88 111 LYS A CA 1
ATOM 838 C C . LYS A 1 111 ? -5.926 9.851 17.334 1.00 79.88 111 LYS A C 1
ATOM 840 O O . LYS A 1 111 ? -4.821 9.570 17.782 1.00 79.88 111 LYS A O 1
ATOM 845 N N . LYS A 1 112 ? -6.969 9.032 17.469 1.00 83.69 112 LYS A N 1
ATOM 846 C CA . LYS A 1 112 ? -6.897 7.670 18.026 1.00 83.69 112 LYS A CA 1
ATOM 847 C C . LYS A 1 112 ? -7.090 6.595 16.963 1.00 83.69 112 LYS A C 1
ATOM 849 O O . LYS A 1 112 ? -7.062 5.413 17.296 1.00 83.69 112 LYS A O 1
ATOM 854 N N . ASP A 1 113 ? -7.338 7.010 15.730 1.00 87.69 113 ASP A N 1
ATOM 855 C CA . ASP A 1 113 ? -7.462 6.089 14.623 1.00 87.69 113 ASP A CA 1
ATOM 856 C C . ASP A 1 113 ? -6.073 5.608 14.222 1.00 87.69 113 ASP A C 1
ATOM 858 O O . ASP A 1 113 ? -5.058 6.264 14.473 1.00 87.69 113 ASP A O 1
ATOM 862 N N . VAL A 1 114 ? -6.043 4.462 13.562 1.00 88.38 114 VAL A N 1
ATOM 863 C CA . VAL A 1 114 ? -4.827 3.879 13.010 1.00 88.38 114 VAL A CA 1
ATOM 864 C C . VAL A 1 114 ? -5.050 3.661 11.529 1.00 88.38 114 VAL A C 1
ATOM 866 O O . VAL A 1 114 ? -6.067 3.097 11.131 1.00 88.38 114 VAL A O 1
ATOM 869 N N . LEU A 1 115 ? -4.089 4.073 10.712 1.00 89.44 115 LEU A N 1
ATOM 870 C CA . LEU A 1 115 ? -4.054 3.732 9.301 1.00 89.44 115 LEU A CA 1
ATOM 871 C C . LEU A 1 115 ? -2.819 2.871 9.049 1.00 89.44 115 LEU A C 1
ATOM 873 O O . LEU A 1 115 ? -1.698 3.302 9.283 1.00 89.44 115 LEU A O 1
ATOM 877 N N . ILE A 1 116 ? -3.007 1.647 8.575 1.00 89.00 116 ILE A N 1
ATOM 878 C CA . ILE A 1 116 ? -1.908 0.764 8.183 1.00 89.00 116 ILE A CA 1
ATOM 879 C C . ILE A 1 116 ? -1.847 0.751 6.664 1.00 89.00 116 ILE A C 1
ATOM 881 O O . ILE A 1 116 ? -2.835 0.417 6.015 1.00 89.00 116 ILE A O 1
ATOM 885 N N . ALA A 1 117 ? -0.691 1.090 6.099 1.00 88.31 117 ALA A N 1
ATOM 886 C CA . ALA A 1 117 ? -0.411 0.922 4.680 1.00 88.31 117 ALA A CA 1
ATOM 887 C C . ALA A 1 117 ? 0.549 -0.257 4.504 1.00 88.31 117 ALA A C 1
ATOM 889 O O . ALA A 1 117 ? 1.704 -0.197 4.923 1.00 88.31 117 ALA A O 1
ATOM 890 N N . ALA A 1 118 ? 0.067 -1.338 3.904 1.00 85.56 118 ALA A N 1
ATOM 891 C CA . ALA A 1 118 ? 0.864 -2.493 3.529 1.00 85.56 118 ALA A CA 1
ATOM 892 C C . ALA A 1 118 ? 1.105 -2.492 2.020 1.00 85.56 118 ALA A C 1
ATOM 894 O O . ALA A 1 118 ? 0.195 -2.281 1.224 1.00 85.56 118 ALA A O 1
ATOM 895 N N . TYR A 1 119 ? 2.347 -2.730 1.636 1.00 85.12 119 TYR A N 1
ATOM 896 C CA . TYR A 1 119 ? 2.822 -2.709 0.269 1.00 85.12 119 TYR A CA 1
ATOM 897 C C . TYR A 1 119 ? 3.357 -4.074 -0.089 1.00 85.12 119 TYR A C 1
ATOM 899 O O . TYR A 1 119 ? 4.132 -4.674 0.661 1.00 85.12 119 TYR A O 1
ATOM 907 N N . LEU A 1 120 ? 2.967 -4.538 -1.265 1.00 81.81 120 LEU A N 1
ATOM 908 C CA . LEU A 1 120 ? 3.391 -5.816 -1.786 1.00 81.81 120 LEU A CA 1
ATOM 909 C C . LEU A 1 120 ? 3.826 -5.585 -3.222 1.00 81.81 120 LEU A C 1
ATOM 911 O O . LEU A 1 120 ? 3.003 -5.337 -4.105 1.00 81.81 120 LEU A O 1
ATOM 915 N N . ILE A 1 121 ? 5.141 -5.551 -3.414 1.00 86.62 121 ILE A N 1
ATOM 916 C CA . ILE A 1 121 ? 5.742 -4.973 -4.611 1.00 86.62 121 ILE A CA 1
ATOM 917 C C . ILE A 1 121 ? 6.713 -5.960 -5.247 1.00 86.62 121 ILE A C 1
ATOM 919 O O . ILE A 1 121 ? 7.485 -6.636 -4.558 1.00 86.62 121 ILE A O 1
ATOM 923 N N . LYS A 1 122 ? 6.697 -5.997 -6.575 1.00 88.44 122 LYS A N 1
ATOM 924 C CA . LYS A 1 122 ? 7.734 -6.617 -7.394 1.00 88.44 122 LYS A CA 1
ATOM 925 C C . LYS A 1 122 ? 8.507 -5.497 -8.071 1.00 88.44 122 LYS A C 1
ATOM 927 O O . LYS A 1 122 ? 7.912 -4.539 -8.560 1.00 88.44 122 LYS A O 1
ATOM 932 N N . TYR A 1 123 ? 9.830 -5.561 -8.029 1.00 92.38 123 TYR A N 1
ATOM 933 C CA . TYR A 1 123 ? 10.663 -4.432 -8.417 1.00 92.38 123 TYR A CA 1
ATOM 934 C C . TYR A 1 123 ? 12.023 -4.847 -8.972 1.00 92.38 123 TYR A C 1
ATOM 936 O O . TYR A 1 123 ? 12.464 -5.993 -8.834 1.00 92.38 123 TYR A O 1
ATOM 944 N N . LYS A 1 124 ? 12.694 -3.877 -9.591 1.00 94.50 124 LYS A N 1
ATOM 945 C CA . LYS A 1 124 ? 14.100 -3.933 -9.981 1.00 94.50 124 LYS A CA 1
ATOM 946 C C . LYS A 1 124 ? 14.761 -2.598 -9.673 1.00 94.50 124 LYS A C 1
ATOM 948 O O . LYS A 1 124 ? 14.228 -1.540 -10.004 1.00 94.50 124 LYS A O 1
ATOM 953 N N . ASP A 1 125 ? 15.922 -2.677 -9.039 1.00 94.62 125 ASP A N 1
ATOM 954 C CA . ASP A 1 125 ? 16.743 -1.513 -8.729 1.00 94.62 125 ASP A CA 1
ATOM 955 C C . ASP A 1 125 ? 17.728 -1.248 -9.873 1.00 94.62 125 ASP A C 1
ATOM 957 O O . ASP A 1 125 ? 18.284 -2.174 -10.471 1.00 94.62 125 ASP A O 1
ATOM 961 N N . TYR A 1 126 ? 17.954 0.029 -10.147 1.00 94.19 126 TYR A N 1
ATOM 962 C CA . TYR A 1 126 ? 18.857 0.558 -11.155 1.00 94.19 126 TYR A CA 1
ATOM 963 C C . TYR A 1 126 ? 19.800 1.550 -10.486 1.00 94.19 126 TYR A C 1
ATOM 965 O O . TYR A 1 126 ? 19.372 2.393 -9.700 1.00 94.19 126 TYR A O 1
ATOM 973 N N . ASN A 1 127 ? 21.083 1.463 -10.816 1.00 93.31 127 ASN A N 1
ATOM 974 C CA . ASN A 1 127 ? 22.067 2.452 -10.403 1.00 93.31 127 ASN A CA 1
ATOM 975 C C . ASN A 1 127 ? 22.243 3.461 -11.548 1.00 93.31 127 ASN A C 1
ATOM 977 O O . ASN A 1 127 ? 22.695 3.084 -12.628 1.00 93.31 127 ASN A O 1
ATOM 981 N N . CYS A 1 128 ? 21.834 4.706 -11.315 1.00 90.44 128 CYS A N 1
ATOM 982 C CA . CYS A 1 128 ? 21.866 5.818 -12.258 1.00 90.44 128 CYS A CA 1
ATOM 983 C C . CYS A 1 128 ? 22.861 6.882 -11.756 1.00 90.44 128 CYS A C 1
ATOM 985 O O . CYS A 1 128 ? 22.471 7.755 -10.980 1.00 90.44 128 CYS A O 1
ATOM 987 N N . ASP A 1 129 ? 24.129 6.808 -12.167 1.00 88.31 129 ASP A N 1
ATOM 988 C CA . ASP A 1 129 ? 25.161 7.839 -11.937 1.00 88.31 129 ASP A CA 1
ATOM 989 C C . ASP A 1 129 ? 25.119 8.504 -10.545 1.00 88.31 129 ASP A C 1
ATOM 991 O O . ASP A 1 129 ? 25.013 9.721 -10.403 1.00 88.31 129 ASP A O 1
ATOM 995 N N . GLY A 1 130 ? 25.175 7.685 -9.489 1.00 86.19 130 GLY A N 1
ATOM 996 C CA . GLY A 1 130 ? 25.187 8.155 -8.097 1.00 86.19 130 GLY A CA 1
ATOM 997 C C . GLY A 1 130 ? 23.811 8.254 -7.432 1.00 86.19 130 GLY A C 1
ATOM 998 O O . GLY A 1 130 ? 23.738 8.518 -6.234 1.00 86.19 130 GLY A O 1
ATOM 999 N N . THR A 1 131 ? 22.731 7.975 -8.163 1.00 88.69 131 THR A N 1
ATOM 1000 C CA . THR A 1 131 ? 21.372 7.820 -7.624 1.00 88.69 131 THR A CA 1
ATOM 1001 C C . THR A 1 131 ? 20.868 6.397 -7.843 1.00 88.69 131 THR A C 1
ATOM 1003 O O . THR A 1 131 ? 21.117 5.791 -8.882 1.00 88.69 131 THR A O 1
ATOM 1006 N N . SER A 1 132 ? 20.142 5.845 -6.874 1.00 92.38 132 SER A N 1
ATOM 1007 C CA . SER A 1 132 ? 19.483 4.547 -7.032 1.00 92.38 132 SER A CA 1
ATOM 1008 C C . SER A 1 132 ? 18.019 4.776 -7.380 1.00 92.38 132 SER A C 1
ATOM 1010 O O . SER A 1 132 ? 17.309 5.463 -6.648 1.00 92.38 132 SER A O 1
ATOM 1012 N N . LYS A 1 133 ? 17.555 4.198 -8.488 1.00 93.06 133 LYS A N 1
ATOM 1013 C CA . LYS A 1 133 ? 16.149 4.234 -8.904 1.00 93.06 133 LYS A CA 1
ATOM 1014 C C . LYS A 1 133 ? 15.541 2.844 -8.837 1.00 93.06 133 LYS A C 1
ATOM 1016 O O . LYS A 1 133 ? 16.228 1.847 -9.033 1.00 93.06 133 LYS A O 1
ATOM 1021 N N . ARG A 1 134 ? 14.243 2.771 -8.585 1.00 93.69 134 ARG A N 1
ATOM 1022 C CA . ARG A 1 134 ? 13.470 1.535 -8.515 1.00 93.69 134 ARG A CA 1
ATOM 1023 C C . ARG A 1 134 ? 12.335 1.595 -9.520 1.00 93.69 134 ARG A C 1
ATOM 1025 O O . ARG A 1 134 ? 11.518 2.502 -9.444 1.00 93.69 134 ARG A O 1
ATOM 1032 N N . ALA A 1 135 ? 12.281 0.623 -10.426 1.00 93.69 135 ALA A N 1
ATOM 1033 C CA . ALA A 1 135 ? 11.080 0.346 -11.206 1.00 93.69 135 ALA A CA 1
ATOM 1034 C C . ALA A 1 135 ? 10.249 -0.682 -10.443 1.00 93.69 135 ALA A C 1
ATOM 1036 O O . ALA A 1 135 ? 10.774 -1.745 -10.094 1.00 93.69 135 ALA A O 1
ATOM 1037 N N . GLN A 1 136 ? 8.988 -0.373 -10.153 1.00 91.25 136 GLN A N 1
ATOM 1038 C CA . GLN A 1 136 ? 8.147 -1.223 -9.318 1.00 91.25 136 GLN A CA 1
ATOM 1039 C C . GLN A 1 136 ? 6.693 -1.264 -9.770 1.00 91.25 136 GLN A C 1
ATOM 1041 O O . GLN A 1 136 ? 6.123 -0.278 -10.231 1.00 91.25 136 GLN A O 1
ATOM 1046 N N . VAL A 1 137 ? 6.092 -2.424 -9.548 1.00 89.44 137 VAL A N 1
ATOM 1047 C CA . VAL A 1 137 ? 4.658 -2.669 -9.674 1.00 89.44 137 VAL A CA 1
ATOM 1048 C C . VAL A 1 137 ? 4.176 -3.329 -8.402 1.00 89.44 137 VAL A C 1
ATOM 1050 O O . VAL A 1 137 ? 4.961 -3.954 -7.677 1.00 89.44 137 VAL A O 1
ATOM 1053 N N . GLY A 1 138 ? 2.881 -3.262 -8.150 1.00 85.81 138 GLY A N 1
ATOM 1054 C CA . GLY A 1 138 ? 2.321 -4.050 -7.078 1.00 85.81 138 GLY A CA 1
ATOM 1055 C C . GLY A 1 138 ? 0.993 -3.548 -6.581 1.00 85.81 138 GLY A C 1
ATOM 1056 O O . GLY A 1 138 ? 0.186 -2.964 -7.306 1.00 85.81 138 GLY A O 1
ATOM 1057 N N . LEU A 1 139 ? 0.788 -3.843 -5.307 1.00 84.06 139 LEU A N 1
ATOM 1058 C CA . LEU A 1 139 ? -0.459 -3.647 -4.615 1.00 84.06 139 LEU A CA 1
ATOM 1059 C C . LEU A 1 139 ? -0.211 -2.948 -3.288 1.00 84.06 139 LEU A C 1
ATOM 1061 O O . LEU A 1 139 ? 0.775 -3.201 -2.592 1.00 84.06 139 LEU A O 1
ATOM 1065 N N . LYS A 1 140 ? -1.143 -2.077 -2.945 1.00 85.62 140 LYS A N 1
ATOM 1066 C CA . LYS A 1 140 ? -1.182 -1.319 -1.713 1.00 85.62 140 LYS A CA 1
ATOM 1067 C C . LYS A 1 140 ? -2.493 -1.646 -1.019 1.00 85.62 140 LYS A C 1
ATOM 1069 O O . LYS A 1 140 ? -3.567 -1.512 -1.597 1.00 85.62 140 LYS A O 1
ATOM 1074 N N . LEU A 1 141 ? -2.392 -2.137 0.203 1.00 85.06 141 LEU A N 1
ATOM 1075 C CA . LEU A 1 141 ? -3.508 -2.371 1.098 1.00 85.06 141 LEU A CA 1
ATOM 1076 C C . LEU A 1 141 ? -3.483 -1.271 2.145 1.00 85.06 141 LEU A C 1
ATOM 1078 O O . LEU A 1 141 ? -2.542 -1.181 2.931 1.00 85.06 141 LEU A O 1
ATOM 1082 N N . TYR A 1 142 ? -4.540 -0.482 2.192 1.00 88.44 142 TYR A N 1
ATOM 1083 C CA . TYR A 1 142 ? -4.785 0.401 3.313 1.00 88.44 142 TYR A CA 1
ATOM 1084 C C . TYR A 1 142 ? -5.802 -0.239 4.240 1.00 88.44 142 TYR A C 1
ATOM 1086 O O . TYR A 1 142 ? -6.823 -0.745 3.777 1.00 88.44 142 TYR A O 1
ATOM 1094 N N . VAL A 1 143 ? -5.546 -0.183 5.540 1.00 89.25 143 VAL A N 1
ATOM 1095 C CA . VAL A 1 143 ? -6.493 -0.571 6.583 1.00 89.25 143 VAL A CA 1
ATOM 1096 C C . VAL A 1 143 ? -6.657 0.602 7.528 1.00 89.25 143 VAL A C 1
ATOM 1098 O O . VAL A 1 143 ? -5.718 0.967 8.232 1.00 89.25 143 VAL A O 1
ATOM 1101 N N . HIS A 1 144 ? -7.845 1.193 7.542 1.00 91.25 144 HIS A N 1
ATOM 1102 C CA . HIS A 1 144 ? -8.213 2.233 8.493 1.00 91.25 144 HIS A CA 1
ATOM 1103 C C . HIS A 1 144 ? -9.003 1.602 9.632 1.00 91.25 144 HIS A C 1
ATOM 1105 O O . HIS A 1 144 ? -10.048 0.995 9.416 1.00 91.25 144 HIS A O 1
ATOM 1111 N N . ALA A 1 145 ? -8.494 1.741 10.849 1.00 90.62 145 ALA A N 1
ATOM 1112 C CA . ALA A 1 145 ? -9.164 1.339 12.068 1.00 90.62 145 ALA A CA 1
ATOM 1113 C C . ALA A 1 145 ? -9.556 2.576 12.883 1.00 90.62 145 ALA A C 1
ATOM 1115 O O . ALA A 1 145 ? -8.731 3.449 13.149 1.00 90.62 145 ALA A O 1
ATOM 1116 N N . SER A 1 146 ? -10.814 2.622 13.306 1.00 90.94 146 SER A N 1
ATOM 1117 C CA . SER A 1 146 ? -11.412 3.671 14.130 1.00 90.94 146 SER A CA 1
ATOM 1118 C C . SER A 1 146 ? -12.106 3.068 15.352 1.00 90.94 146 SER A C 1
ATOM 1120 O O . SER A 1 146 ? -12.258 1.847 15.471 1.00 90.94 146 SER A O 1
ATOM 1122 N N . ASP A 1 147 ? -12.499 3.923 16.298 1.00 90.31 147 ASP A N 1
ATOM 1123 C CA . ASP A 1 147 ? -13.157 3.521 17.548 1.00 90.31 147 ASP A CA 1
ATOM 1124 C C . ASP A 1 147 ? -12.367 2.453 18.340 1.00 90.31 147 ASP A C 1
ATOM 1126 O O . ASP A 1 147 ? -12.961 1.579 18.977 1.00 90.31 147 ASP A O 1
ATOM 1130 N N . LEU A 1 148 ? -11.026 2.507 18.307 1.00 88.31 148 LEU A N 1
ATOM 1131 C CA . LEU A 1 148 ? -10.180 1.531 18.998 1.00 88.31 148 LEU A CA 1
ATOM 1132 C C . LEU A 1 148 ? -10.371 1.614 20.520 1.00 88.31 148 LEU A C 1
ATOM 1134 O O . LEU A 1 148 ? -10.046 2.612 21.167 1.00 88.31 148 LEU A O 1
ATOM 1138 N N . LYS A 1 149 ? -10.834 0.507 21.101 1.00 88.19 149 LYS A N 1
ATOM 1139 C CA . LYS A 1 149 ? -10.960 0.275 22.551 1.00 88.19 149 LYS A CA 1
ATOM 1140 C C . LYS A 1 149 ? -9.801 -0.548 23.116 1.00 88.19 149 LYS A C 1
ATOM 1142 O O . LYS A 1 149 ? -9.896 -1.077 24.221 1.00 88.19 149 LYS A O 1
ATOM 1147 N N . ILE A 1 150 ? -8.723 -0.678 22.350 1.00 82.50 150 ILE A N 1
ATOM 1148 C CA . ILE A 1 150 ? -7.488 -1.356 22.740 1.00 82.50 150 ILE A CA 1
ATOM 1149 C C . ILE A 1 150 ? -6.338 -0.357 22.714 1.00 82.50 150 ILE A C 1
ATOM 1151 O O . ILE A 1 150 ? -6.318 0.560 21.893 1.00 82.50 150 ILE A O 1
ATOM 1155 N N . LYS A 1 151 ? -5.374 -0.530 23.619 1.00 80.44 151 LYS A N 1
ATOM 1156 C CA . LYS A 1 151 ? -4.162 0.288 23.650 1.00 80.44 151 LYS A CA 1
ATOM 1157 C C . LYS A 1 151 ? -3.010 -0.537 23.099 1.00 80.44 151 LYS A C 1
ATOM 1159 O O . LYS A 1 151 ? -2.564 -1.481 23.738 1.00 80.44 151 LYS A O 1
ATOM 1164 N N . VAL A 1 152 ? -2.543 -0.171 21.914 1.00 71.00 152 VAL A N 1
ATOM 1165 C CA . VAL A 1 152 ? -1.394 -0.795 21.251 1.00 71.00 152 VAL A CA 1
ATOM 1166 C C . VAL A 1 152 ? -0.570 0.325 20.641 1.00 71.00 152 VAL A C 1
ATOM 1168 O O . VAL A 1 152 ? -1.118 1.171 19.942 1.00 71.00 152 VAL A O 1
ATOM 1171 N N . SER A 1 153 ? 0.726 0.367 20.949 1.00 71.00 153 SER A N 1
ATOM 1172 C CA . SER A 1 153 ? 1.629 1.418 20.464 1.00 71.00 153 SER A CA 1
ATOM 1173 C C . SER A 1 153 ? 1.833 1.353 18.949 1.00 71.00 153 SER A C 1
ATOM 1175 O O . SER A 1 153 ? 1.907 2.389 18.303 1.00 71.00 153 SER A O 1
ATOM 1177 N N . ALA A 1 154 ? 1.868 0.143 18.386 1.00 75.44 154 ALA A N 1
ATOM 1178 C CA . ALA A 1 154 ? 1.997 -0.108 16.954 1.00 75.44 154 ALA A CA 1
ATOM 1179 C C . ALA A 1 154 ? 1.215 -1.383 16.581 1.00 75.44 154 ALA A C 1
ATOM 1181 O O . ALA A 1 154 ? 1.798 -2.467 16.507 1.00 75.44 154 ALA A O 1
ATOM 1182 N N . PRO A 1 155 ? -0.117 -1.310 16.415 1.00 82.38 155 PRO A N 1
ATOM 1183 C CA . PRO A 1 155 ? -0.905 -2.491 16.081 1.00 82.38 155 PRO A CA 1
ATOM 1184 C C . PRO A 1 155 ? -0.528 -3.013 14.690 1.00 82.38 155 PRO A C 1
ATOM 1186 O O . PRO A 1 155 ? -0.338 -2.243 13.754 1.00 82.38 155 PRO A O 1
ATOM 1189 N N . SER A 1 156 ? -0.421 -4.333 14.554 1.00 86.25 156 SER A N 1
ATOM 1190 C CA . SER A 1 156 ? -0.266 -4.995 13.258 1.00 86.25 156 SER A CA 1
ATOM 1191 C C . SER A 1 156 ? -1.630 -5.245 12.607 1.00 86.25 156 SER A C 1
ATOM 1193 O O . SER A 1 156 ? -2.665 -5.191 13.277 1.00 86.25 156 SER A O 1
ATOM 1195 N N . LEU A 1 157 ? -1.645 -5.601 11.317 1.00 86.38 157 LEU A N 1
ATOM 1196 C CA . LEU A 1 157 ? -2.874 -5.990 10.607 1.00 86.38 157 LEU A CA 1
ATOM 1197 C C . LEU A 1 157 ? -3.657 -7.084 11.353 1.00 86.38 157 LEU A C 1
ATOM 1199 O O . LEU A 1 157 ? -4.870 -6.976 11.504 1.00 86.38 157 LEU A O 1
ATOM 1203 N N . GLY A 1 158 ? -2.964 -8.098 11.884 1.00 85.88 158 GLY A N 1
ATOM 1204 C CA . GLY A 1 158 ? -3.599 -9.173 12.651 1.00 85.88 158 GLY A CA 1
ATOM 1205 C C . GLY A 1 158 ? -4.237 -8.688 13.957 1.00 85.88 158 GLY A C 1
ATOM 1206 O O . GLY A 1 158 ? -5.329 -9.132 14.307 1.00 85.88 158 GLY A O 1
ATOM 1207 N N . VAL A 1 159 ? -3.601 -7.736 14.652 1.00 89.00 159 VAL A N 1
ATOM 1208 C CA . VAL A 1 159 ? -4.163 -7.127 15.870 1.00 89.00 159 VAL A CA 1
ATOM 1209 C C . VAL A 1 159 ? -5.428 -6.334 15.545 1.00 89.00 159 VAL A C 1
ATOM 1211 O O . VAL A 1 159 ? -6.423 -6.468 16.254 1.00 89.00 159 VAL A O 1
ATOM 1214 N N . ILE A 1 160 ? -5.421 -5.551 14.462 1.00 90.25 160 ILE A N 1
ATOM 1215 C CA . ILE A 1 160 ? -6.603 -4.801 14.015 1.00 90.25 160 ILE A CA 1
ATOM 1216 C C . ILE A 1 160 ? -7.741 -5.744 13.613 1.00 90.25 160 ILE A C 1
ATOM 1218 O O . ILE A 1 160 ? -8.875 -5.537 14.040 1.00 90.25 160 ILE A O 1
ATOM 1222 N N . ALA A 1 161 ? -7.442 -6.801 12.853 1.00 88.06 161 ALA A N 1
ATOM 1223 C CA . ALA A 1 161 ? -8.434 -7.790 12.439 1.00 88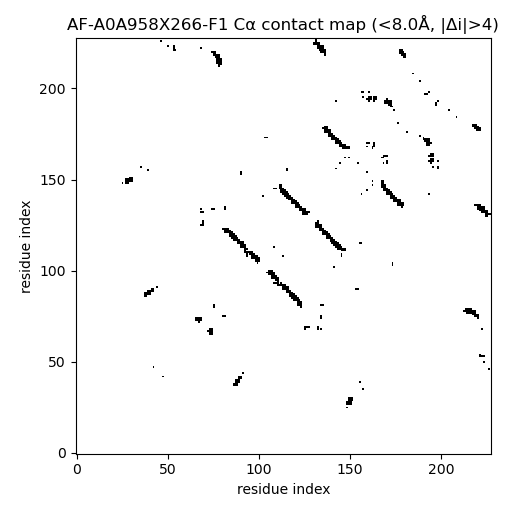.06 161 ALA A CA 1
ATOM 1224 C C . ALA A 1 161 ? -9.105 -8.466 13.648 1.00 88.06 161 ALA A C 1
ATOM 1226 O O . ALA A 1 161 ? -10.330 -8.561 13.706 1.00 88.06 161 ALA A O 1
ATOM 1227 N N . ALA A 1 162 ? -8.314 -8.872 14.647 1.00 86.69 162 ALA A N 1
ATOM 1228 C CA . ALA A 1 162 ? -8.832 -9.447 15.887 1.00 86.69 162 ALA A CA 1
ATOM 1229 C C . ALA A 1 162 ? -9.664 -8.436 16.696 1.00 86.69 162 ALA A C 1
ATOM 1231 O O . ALA A 1 162 ? -10.717 -8.781 17.228 1.00 86.69 162 ALA A O 1
ATOM 1232 N N . ALA A 1 163 ? -9.224 -7.177 16.773 1.00 89.06 163 ALA A N 1
ATOM 1233 C CA . ALA A 1 163 ? -9.961 -6.124 17.468 1.00 89.06 163 ALA A CA 1
ATOM 1234 C C . ALA A 1 163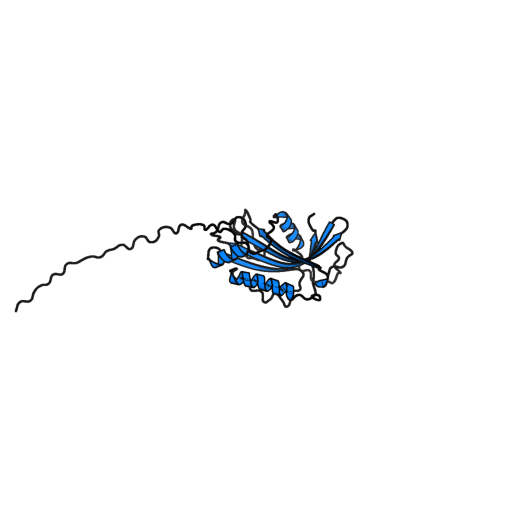 ? -11.327 -5.855 16.823 1.00 89.06 163 ALA A C 1
ATOM 1236 O O . ALA A 1 163 ? -12.319 -5.682 17.532 1.00 89.06 163 ALA A O 1
ATOM 1237 N N . ALA A 1 164 ? -11.386 -5.846 15.491 1.00 90.06 164 ALA A N 1
ATOM 1238 C CA . ALA A 1 164 ? -12.625 -5.675 14.747 1.00 90.06 164 ALA A CA 1
ATOM 1239 C C . ALA A 1 164 ? -13.589 -6.853 14.958 1.00 90.06 164 ALA A C 1
ATOM 1241 O O . ALA A 1 164 ? -14.760 -6.627 15.256 1.00 90.06 164 ALA A O 1
ATOM 1242 N N . GLU A 1 165 ? -13.089 -8.092 14.904 1.00 87.88 165 GLU A N 1
ATOM 1243 C CA . GLU A 1 165 ? -13.878 -9.308 15.165 1.00 87.88 165 GLU A CA 1
ATOM 1244 C C . GLU A 1 165 ? -14.523 -9.295 16.560 1.00 87.88 165 GLU A C 1
ATOM 1246 O O . GLU A 1 165 ? -15.671 -9.692 16.741 1.00 87.88 165 GLU A O 1
ATOM 1251 N N . LEU A 1 166 ? -13.803 -8.773 17.555 1.00 90.06 166 LEU A N 1
ATOM 1252 C CA . LEU A 1 166 ? -14.283 -8.661 18.933 1.00 90.06 166 LEU A CA 1
ATOM 1253 C C . LEU A 1 166 ? -15.173 -7.426 19.184 1.00 90.06 166 LEU A C 1
ATOM 1255 O O . LEU A 1 166 ? -15.564 -7.178 20.326 1.00 90.06 166 LEU A O 1
ATOM 1259 N N . GLY A 1 167 ? -15.470 -6.610 18.165 1.00 91.12 167 GLY A N 1
ATOM 1260 C CA . GLY A 1 167 ? -16.231 -5.361 18.325 1.00 91.12 167 GLY A CA 1
ATOM 1261 C C . GLY A 1 167 ? -15.499 -4.284 19.145 1.00 91.12 167 GLY A C 1
ATOM 1262 O O . GLY A 1 167 ? -16.119 -3.370 19.711 1.00 91.12 167 GLY A O 1
ATOM 1263 N N . LEU A 1 168 ? -14.172 -4.402 19.238 1.00 91.50 168 LEU A N 1
ATOM 1264 C CA . LEU A 1 168 ? -13.276 -3.479 19.937 1.00 91.50 168 LEU A CA 1
ATOM 1265 C C . LEU A 1 168 ? -12.689 -2.406 19.013 1.00 91.50 168 LEU A C 1
ATOM 1267 O O . LEU A 1 168 ? -12.036 -1.490 19.505 1.00 91.50 168 LEU A O 1
ATOM 1271 N N . ALA A 1 169 ? -12.920 -2.509 17.708 1.00 92.19 169 ALA A N 1
ATOM 1272 C CA . ALA A 1 169 ? -12.607 -1.494 16.712 1.00 92.19 169 ALA A CA 1
ATOM 1273 C C . ALA A 1 169 ? -13.599 -1.593 15.545 1.00 92.19 169 ALA A C 1
ATOM 1275 O O . ALA A 1 169 ? -14.229 -2.632 15.338 1.00 92.19 169 ALA A O 1
ATOM 1276 N N . LYS A 1 170 ? -13.715 -0.528 14.757 1.00 91.44 170 LYS A N 1
ATOM 1277 C CA . LYS A 1 170 ? -14.257 -0.592 13.397 1.00 91.44 170 LYS A CA 1
ATOM 1278 C C . LYS A 1 170 ? -13.081 -0.545 12.444 1.00 91.44 170 LYS A C 1
ATOM 1280 O O . LYS A 1 170 ? -12.247 0.341 12.581 1.00 91.44 170 LYS A O 1
ATOM 1285 N N . ALA A 1 171 ? -13.007 -1.470 11.499 1.00 90.62 171 ALA A N 1
ATOM 1286 C CA . ALA A 1 171 ? -11.922 -1.484 10.534 1.00 90.62 171 ALA A CA 1
ATOM 1287 C C . ALA A 1 171 ? -12.462 -1.620 9.110 1.00 90.62 171 ALA A C 1
ATOM 1289 O O . ALA A 1 171 ? -13.308 -2.469 8.825 1.00 90.62 171 ALA A O 1
ATOM 1290 N N . GLU A 1 172 ? -11.962 -0.765 8.233 1.00 88.88 172 GLU A N 1
ATOM 1291 C CA . GLU A 1 172 ? -12.240 -0.731 6.803 1.00 88.88 172 GLU A CA 1
ATOM 1292 C C . GLU A 1 172 ? -10.924 -0.924 6.058 1.00 88.88 172 GLU A C 1
ATOM 1294 O O . GLU A 1 172 ? -9.853 -0.584 6.564 1.00 88.88 172 GLU A O 1
ATOM 1299 N N . TYR A 1 173 ? -10.984 -1.475 4.852 1.00 86.75 173 TYR A N 1
ATOM 1300 C CA . TYR A 1 173 ? -9.793 -1.631 4.032 1.00 86.75 173 TYR A CA 1
ATOM 1301 C C . TYR A 1 173 ? -10.058 -1.301 2.575 1.00 86.75 173 TYR A C 1
ATOM 1303 O O . TYR A 1 173 ? -11.190 -1.366 2.090 1.00 86.75 173 TYR A O 1
ATOM 1311 N N . LYS A 1 174 ? -8.979 -0.958 1.880 1.00 82.81 174 LYS A N 1
ATOM 1312 C CA . LYS A 1 174 ? -8.992 -0.647 0.461 1.00 82.81 174 LYS A CA 1
ATOM 1313 C C . LYS A 1 174 ? -7.727 -1.159 -0.201 1.00 82.81 174 LYS A C 1
ATOM 1315 O O . LYS A 1 174 ? -6.634 -1.009 0.340 1.00 82.81 174 LYS A O 1
ATOM 1320 N N . PHE A 1 175 ? -7.894 -1.719 -1.390 1.00 80.00 175 PHE A N 1
ATOM 1321 C CA . PHE A 1 175 ? -6.789 -2.046 -2.270 1.00 80.00 175 PHE A CA 1
ATOM 1322 C C . PHE A 1 175 ? -6.601 -0.968 -3.332 1.00 80.00 175 PHE A C 1
ATOM 1324 O O . PHE A 1 175 ? -7.566 -0.440 -3.884 1.00 80.00 175 PHE A O 1
ATOM 1331 N N . GLU A 1 176 ? -5.346 -0.677 -3.628 1.00 80.62 176 GLU A N 1
ATOM 1332 C CA . GLU A 1 176 ? -4.914 0.158 -4.735 1.00 80.62 176 GLU A CA 1
ATOM 1333 C C . GLU A 1 176 ? -3.779 -0.565 -5.457 1.00 80.62 176 GLU A C 1
ATOM 1335 O O . GLU A 1 176 ? -2.888 -1.140 -4.835 1.00 80.62 176 GLU A O 1
ATOM 1340 N N . THR A 1 177 ? -3.827 -0.583 -6.779 1.00 79.81 177 THR A N 1
ATOM 1341 C CA . THR A 1 177 ? -2.818 -1.227 -7.618 1.00 79.81 177 THR A CA 1
ATOM 1342 C C . THR A 1 177 ? -2.011 -0.166 -8.323 1.00 79.81 177 THR A C 1
ATOM 1344 O O . THR A 1 177 ? -2.547 0.877 -8.692 1.00 79.81 177 THR A O 1
ATOM 1347 N N . PHE A 1 178 ? -0.746 -0.456 -8.585 1.00 84.62 178 PHE A N 1
ATOM 1348 C CA . PHE A 1 178 ? 0.081 0.422 -9.389 1.00 84.62 178 PHE A CA 1
ATOM 1349 C C . PHE A 1 178 ? 0.969 -0.375 -10.335 1.00 84.62 178 PHE A C 1
ATOM 1351 O O . PHE A 1 178 ? 1.538 -1.408 -9.978 1.00 84.62 178 PHE A O 1
ATOM 1358 N N . GLY A 1 179 ? 1.050 0.117 -11.566 1.00 82.31 179 GLY A N 1
ATOM 1359 C CA . GLY A 1 179 ? 1.824 -0.471 -12.650 1.00 82.31 179 GLY A CA 1
ATOM 1360 C C . GLY A 1 179 ? 1.436 -1.878 -13.090 1.00 82.31 179 GLY A C 1
ATOM 1361 O O . GLY A 1 179 ? 2.200 -2.527 -13.799 1.00 82.31 179 GLY A O 1
ATOM 1362 N N . ILE A 1 180 ? 0.247 -2.344 -12.708 1.00 79.56 180 ILE A N 1
ATOM 1363 C CA . ILE A 1 180 ? -0.373 -3.559 -13.237 1.00 79.56 180 ILE A CA 1
ATOM 1364 C C . ILE A 1 180 ? -1.683 -3.143 -13.900 1.00 79.56 180 ILE A C 1
ATOM 1366 O O . ILE A 1 180 ? -2.472 -2.417 -13.292 1.00 79.56 180 ILE A O 1
ATOM 1370 N N . ASN A 1 181 ? -1.906 -3.585 -15.139 1.00 69.50 181 ASN A N 1
ATOM 1371 C CA . ASN A 1 181 ? -3.105 -3.220 -15.885 1.00 69.50 181 ASN A CA 1
ATOM 1372 C C . ASN A 1 181 ? -4.336 -3.928 -15.269 1.00 69.50 181 ASN A C 1
ATOM 1374 O O . ASN A 1 181 ? -4.319 -5.156 -15.125 1.00 69.50 181 ASN A O 1
ATOM 1378 N N . PRO A 1 182 ? -5.382 -3.195 -14.844 1.00 55.25 182 PRO A N 1
ATOM 1379 C CA . PRO A 1 182 ? -6.365 -3.719 -13.899 1.00 55.25 182 PRO A CA 1
ATOM 1380 C C . PRO A 1 182 ? -7.465 -4.611 -14.490 1.00 55.25 182 PRO A C 1
ATOM 1382 O O . PRO A 1 182 ? -8.227 -5.203 -13.721 1.00 55.25 182 PRO A O 1
ATOM 1385 N N . ASP A 1 183 ? -7.547 -4.739 -15.816 1.00 54.59 183 ASP A N 1
ATOM 1386 C CA . ASP A 1 183 ? -8.788 -5.090 -16.522 1.00 54.59 183 ASP A CA 1
ATOM 1387 C C . ASP A 1 183 ? -9.415 -6.456 -16.192 1.00 54.59 183 ASP A C 1
ATOM 1389 O O . ASP A 1 183 ? -10.603 -6.634 -16.441 1.00 54.59 183 ASP A O 1
ATOM 1393 N N . ASN A 1 184 ? -8.695 -7.404 -15.580 1.00 50.31 184 ASN A N 1
ATOM 1394 C CA . ASN A 1 184 ? -9.271 -8.716 -15.237 1.00 50.31 184 ASN A CA 1
ATOM 1395 C C . ASN A 1 184 ? -9.065 -9.191 -13.791 1.00 50.31 184 ASN A C 1
ATOM 1397 O O . ASN A 1 184 ? -9.697 -10.167 -13.389 1.00 50.31 184 ASN A O 1
ATOM 1401 N N . PHE A 1 185 ? -8.202 -8.551 -12.998 1.00 56.50 185 PHE A N 1
ATOM 1402 C CA . PHE A 1 185 ? -7.771 -9.134 -11.719 1.00 56.50 185 PHE A CA 1
ATOM 1403 C C . PHE A 1 185 ? -8.472 -8.565 -10.484 1.00 56.50 185 PHE A C 1
ATOM 1405 O O . PHE A 1 185 ? -8.648 -9.279 -9.497 1.00 56.50 185 PHE A O 1
ATOM 1412 N N . TYR A 1 186 ? -8.892 -7.299 -10.520 1.00 58.59 186 TYR A N 1
ATOM 1413 C CA . TYR A 1 186 ? -9.208 -6.554 -9.292 1.00 58.59 186 TYR A CA 1
ATOM 1414 C C . TYR A 1 186 ? -10.693 -6.260 -9.082 1.00 58.59 186 TYR A C 1
ATOM 1416 O O . TYR A 1 186 ? -11.091 -5.904 -7.976 1.00 58.59 186 TYR A O 1
ATOM 1424 N N . THR A 1 187 ? -11.531 -6.495 -10.092 1.00 53.81 187 THR A N 1
ATOM 1425 C CA . THR A 1 187 ? -13.000 -6.395 -10.008 1.00 53.81 187 THR A CA 1
ATOM 1426 C C . THR A 1 187 ? -13.622 -7.357 -8.992 1.00 53.81 187 THR A C 1
ATOM 1428 O O . THR A 1 187 ? -14.766 -7.158 -8.597 1.00 53.81 187 THR A O 1
ATOM 1431 N N . ASN A 1 188 ? -12.867 -8.360 -8.531 1.00 54.94 188 ASN A N 1
ATOM 1432 C CA . ASN A 1 188 ? -13.317 -9.362 -7.562 1.00 54.94 188 ASN A CA 1
ATOM 1433 C C . ASN A 1 188 ? -12.681 -9.219 -6.173 1.00 54.94 188 ASN A C 1
ATOM 1435 O O . ASN A 1 188 ? -12.934 -10.063 -5.309 1.00 54.94 188 ASN A O 1
ATOM 1439 N N . LEU A 1 189 ? -11.840 -8.204 -5.935 1.00 62.25 189 LEU A N 1
ATOM 1440 C CA . LEU A 1 189 ? -11.306 -8.004 -4.592 1.00 62.25 189 LEU A CA 1
ATOM 1441 C C . LEU A 1 189 ? -12.447 -7.558 -3.671 1.00 62.25 189 LEU A C 1
ATOM 1443 O O . LEU A 1 189 ? -13.136 -6.584 -3.982 1.00 62.25 189 LEU A O 1
ATOM 1447 N N . PRO A 1 190 ? -12.687 -8.265 -2.554 1.00 57.97 190 PRO A N 1
ATOM 1448 C CA . PRO A 1 190 ? -13.763 -7.898 -1.656 1.00 57.97 190 PRO A CA 1
ATOM 1449 C C . PRO A 1 190 ? -13.519 -6.481 -1.120 1.00 57.97 190 PRO A C 1
ATOM 1451 O O . PRO A 1 190 ? -12.401 -6.115 -0.771 1.00 57.97 190 PRO A O 1
ATOM 1454 N N . SER A 1 191 ? -14.577 -5.677 -1.063 1.00 59.81 191 SER A N 1
ATOM 1455 C CA . SER A 1 191 ? -14.639 -4.470 -0.242 1.00 59.81 191 SER A CA 1
ATOM 1456 C C . SER A 1 191 ? -15.570 -4.788 0.920 1.00 59.81 191 SER A C 1
ATOM 1458 O O . SER A 1 191 ? -16.764 -5.015 0.708 1.00 59.81 191 SER A O 1
ATOM 1460 N N . ALA A 1 192 ? -15.036 -4.894 2.131 1.00 65.56 192 ALA A N 1
ATOM 1461 C CA . ALA A 1 192 ? -15.816 -5.306 3.293 1.00 65.56 192 ALA A CA 1
ATOM 1462 C C . ALA A 1 192 ? -15.253 -4.705 4.585 1.00 65.56 192 ALA A C 1
ATOM 1464 O O . ALA A 1 192 ? -14.233 -4.018 4.587 1.00 65.56 192 ALA A O 1
ATOM 1465 N N . GLN A 1 193 ? -15.907 -5.006 5.702 1.00 74.44 193 GLN A N 1
ATOM 1466 C CA . GLN A 1 193 ? -15.336 -4.767 7.019 1.00 74.44 193 GLN A CA 1
ATOM 1467 C C . GLN A 1 193 ? -14.094 -5.654 7.205 1.00 74.44 193 GLN A C 1
ATOM 1469 O O . GLN A 1 193 ? -14.087 -6.835 6.835 1.00 74.44 193 GLN A O 1
ATOM 1474 N N . PHE A 1 194 ? -13.022 -5.078 7.739 1.00 76.38 194 PHE A N 1
ATOM 1475 C CA . PHE A 1 194 ? -11.772 -5.790 7.966 1.00 76.38 194 PHE A CA 1
ATOM 1476 C C . PHE A 1 194 ? -11.882 -6.612 9.255 1.00 76.38 194 PHE A C 1
ATOM 1478 O O . PHE A 1 194 ? -11.774 -6.077 10.353 1.00 76.38 194 PHE A O 1
ATOM 1485 N N . SER A 1 195 ? -12.149 -7.908 9.108 1.00 75.69 195 SER A N 1
ATOM 1486 C CA . SER A 1 195 ? -12.288 -8.898 10.184 1.00 75.69 195 SER A CA 1
ATOM 1487 C C . SER A 1 195 ? -11.208 -9.981 10.075 1.00 75.69 195 SER A C 1
ATOM 1489 O O . SER A 1 195 ? -10.379 -9.932 9.163 1.00 75.69 195 SER A O 1
ATOM 1491 N N . VAL A 1 196 ? -11.200 -10.982 10.965 1.00 76.19 196 VAL A N 1
ATOM 1492 C CA . VAL A 1 196 ? -10.228 -12.094 10.881 1.00 76.19 196 VAL A CA 1
ATOM 1493 C C . VAL A 1 196 ? -10.413 -12.902 9.591 1.00 76.19 196 VAL A C 1
ATOM 1495 O O . VAL A 1 196 ? -9.433 -13.217 8.914 1.00 76.19 196 VAL A O 1
ATOM 1498 N N . ASP A 1 197 ? -11.661 -13.189 9.214 1.00 74.50 197 ASP A N 1
ATOM 1499 C CA . ASP A 1 197 ? -11.988 -13.882 7.961 1.00 74.50 197 ASP A CA 1
ATOM 1500 C C . ASP A 1 197 ? -11.552 -13.061 6.739 1.00 74.50 197 ASP A C 1
ATOM 1502 O O . ASP A 1 197 ? -10.899 -13.568 5.822 1.00 74.50 197 ASP A O 1
ATOM 1506 N N . THR A 1 198 ? -11.829 -11.755 6.752 1.00 75.50 198 THR A N 1
ATOM 1507 C CA . THR A 1 198 ? -11.419 -10.872 5.660 1.00 75.50 198 THR A CA 1
ATOM 1508 C C . THR A 1 198 ? -9.901 -10.719 5.586 1.00 75.50 198 THR A C 1
ATOM 1510 O O . THR A 1 198 ? -9.354 -10.712 4.490 1.00 75.50 198 THR A O 1
ATOM 1513 N N . TYR A 1 199 ? -9.199 -10.670 6.720 1.00 77.06 199 TYR A N 1
ATOM 1514 C CA . TYR A 1 199 ? -7.737 -10.654 6.763 1.00 77.06 199 TYR A CA 1
ATOM 1515 C C . TYR A 1 199 ? -7.141 -11.903 6.103 1.00 77.06 199 TYR A C 1
ATOM 1517 O O . TYR A 1 199 ? -6.277 -11.783 5.235 1.00 77.06 199 TYR A O 1
ATOM 1525 N N . ALA A 1 200 ? -7.644 -13.095 6.439 1.00 74.50 200 ALA A N 1
ATOM 1526 C CA . ALA A 1 200 ? -7.193 -14.334 5.808 1.00 74.50 200 ALA A CA 1
ATOM 1527 C C . ALA A 1 200 ? -7.437 -14.321 4.288 1.00 74.50 200 ALA A C 1
ATOM 1529 O O . ALA A 1 200 ? -6.557 -14.706 3.513 1.00 74.50 200 ALA A O 1
ATOM 1530 N N . LYS A 1 201 ? -8.597 -13.814 3.848 1.00 73.75 201 LYS A N 1
ATOM 1531 C CA . LYS A 1 201 ? -8.927 -13.648 2.424 1.00 73.75 201 LYS A CA 1
ATOM 1532 C C . LYS A 1 201 ? -8.038 -12.625 1.726 1.00 73.75 201 LYS A C 1
ATOM 1534 O O . LYS A 1 201 ? -7.652 -12.862 0.591 1.00 73.75 201 LYS A O 1
ATOM 1539 N N . VAL A 1 202 ? -7.685 -11.528 2.390 1.00 72.12 202 VAL A N 1
ATOM 1540 C CA . VAL A 1 202 ? -6.783 -10.482 1.882 1.00 72.12 202 VAL A CA 1
ATOM 1541 C C . VAL A 1 202 ? -5.377 -11.038 1.658 1.00 72.12 202 VAL A C 1
ATOM 1543 O O . VAL A 1 202 ? -4.817 -10.854 0.579 1.00 72.12 202 VAL A O 1
ATOM 1546 N N . ILE A 1 203 ? -4.834 -11.776 2.630 1.00 73.00 203 ILE A N 1
ATOM 1547 C CA . ILE A 1 203 ? -3.528 -12.438 2.492 1.00 73.00 203 ILE A CA 1
ATOM 1548 C C . ILE A 1 203 ? -3.575 -13.530 1.413 1.00 73.00 203 ILE A C 1
ATOM 1550 O O . ILE A 1 203 ? -2.670 -13.627 0.591 1.00 73.00 203 ILE A O 1
ATOM 1554 N N . SER A 1 204 ? -4.659 -14.304 1.343 1.00 71.69 204 SER A N 1
ATOM 1555 C CA . SER A 1 204 ? -4.815 -15.336 0.308 1.00 71.69 204 SER A CA 1
ATOM 1556 C C . SER A 1 204 ? -4.969 -14.735 -1.093 1.00 71.69 204 SER A C 1
ATOM 1558 O O . SER A 1 204 ? -4.397 -15.236 -2.056 1.00 71.69 204 SER A O 1
ATOM 1560 N N . ALA A 1 205 ? -5.728 -13.644 -1.227 1.00 69.50 205 ALA A N 1
ATOM 1561 C CA . ALA A 1 205 ? -5.861 -12.904 -2.476 1.00 69.50 205 ALA A CA 1
ATOM 1562 C C . ALA A 1 205 ? -4.508 -12.343 -2.913 1.00 69.50 205 ALA A C 1
ATOM 1564 O O . ALA A 1 205 ? -4.188 -12.392 -4.096 1.00 69.50 205 ALA A O 1
ATOM 1565 N N . TYR A 1 206 ? -3.692 -11.885 -1.964 1.00 68.62 206 TYR A N 1
ATOM 1566 C CA . TYR A 1 206 ? -2.327 -11.471 -2.241 1.00 68.62 206 TYR A CA 1
ATOM 1567 C C . TYR A 1 206 ? -1.464 -12.603 -2.813 1.00 68.62 206 TYR A C 1
ATOM 1569 O O . TYR A 1 206 ? -0.885 -12.430 -3.890 1.00 68.62 206 TYR A O 1
ATOM 1577 N N . ASP A 1 207 ? -1.403 -13.752 -2.136 1.00 67.94 207 ASP A N 1
ATOM 1578 C CA . ASP A 1 207 ? -0.620 -14.893 -2.618 1.00 67.94 207 ASP A CA 1
ATOM 1579 C C . ASP A 1 207 ? -1.093 -15.311 -4.011 1.00 67.94 207 ASP A C 1
ATOM 1581 O O . ASP A 1 207 ? -0.280 -15.520 -4.913 1.00 67.94 207 ASP A O 1
ATOM 1585 N N . ASN A 1 208 ? -2.407 -15.340 -4.229 1.00 69.31 208 ASN A N 1
ATOM 1586 C CA . ASN A 1 208 ? -2.980 -15.645 -5.533 1.00 69.31 208 ASN A CA 1
ATOM 1587 C C . ASN A 1 208 ? -2.571 -14.624 -6.598 1.00 69.31 208 ASN A C 1
ATOM 1589 O O . ASN A 1 208 ? -2.225 -15.032 -7.701 1.00 69.31 208 ASN A O 1
ATOM 1593 N N . ILE A 1 209 ? -2.551 -13.323 -6.287 1.00 69.56 209 ILE A N 1
ATOM 1594 C CA . ILE A 1 209 ? -2.117 -12.283 -7.229 1.00 69.56 209 ILE A CA 1
ATOM 1595 C C . ILE A 1 209 ? -0.670 -12.534 -7.643 1.00 69.56 209 ILE A C 1
ATOM 1597 O O . ILE A 1 209 ? -0.408 -12.682 -8.832 1.00 69.56 209 ILE A O 1
ATOM 1601 N N . ILE A 1 210 ? 0.255 -12.696 -6.697 1.00 65.69 210 ILE A N 1
ATOM 1602 C CA . ILE A 1 210 ? 1.669 -12.937 -7.022 1.00 65.69 210 ILE A CA 1
ATOM 1603 C C . ILE A 1 210 ? 1.868 -14.203 -7.864 1.00 65.69 210 ILE A C 1
ATOM 1605 O O . ILE A 1 210 ? 2.670 -14.181 -8.794 1.00 65.69 210 ILE A O 1
ATOM 1609 N N . HIS A 1 211 ? 1.132 -15.280 -7.580 1.00 68.12 211 HIS A N 1
ATOM 1610 C CA . HIS A 1 211 ? 1.248 -16.537 -8.330 1.00 68.12 211 HIS A CA 1
ATOM 1611 C C . HIS A 1 211 ? 0.539 -16.510 -9.690 1.00 68.12 211 HIS A C 1
ATOM 1613 O O . HIS A 1 211 ? 0.932 -17.230 -10.606 1.00 68.12 211 HIS A O 1
ATOM 1619 N N . SER A 1 212 ? -0.516 -15.712 -9.827 1.00 67.38 212 SER A N 1
ATOM 1620 C CA . SER A 1 212 ? -1.299 -15.601 -11.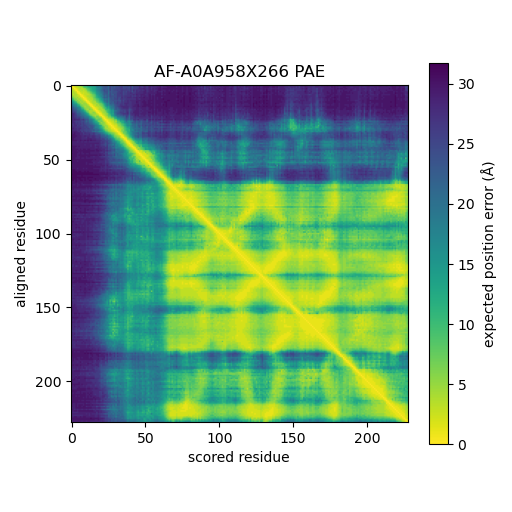061 1.00 67.38 212 SER A CA 1
ATOM 1621 C C . SER A 1 212 ? -0.638 -14.717 -12.120 1.00 67.38 212 SER A C 1
ATOM 1623 O O . SER A 1 212 ? -0.885 -14.892 -13.315 1.00 67.38 212 SER A O 1
ATOM 1625 N N . LEU A 1 213 ? 0.219 -13.789 -11.689 1.00 73.38 213 LEU A N 1
ATOM 1626 C CA . LEU A 1 213 ? 0.999 -12.943 -12.575 1.00 73.38 213 LEU A CA 1
ATOM 1627 C C . LEU A 1 213 ? 2.112 -13.786 -13.214 1.00 73.38 213 LEU A C 1
ATOM 1629 O O . LEU A 1 213 ? 3.105 -14.136 -12.578 1.00 73.38 213 LEU A O 1
ATOM 1633 N N . ASN A 1 214 ? 1.942 -14.126 -14.490 1.00 76.50 214 ASN A N 1
ATOM 1634 C CA . ASN A 1 214 ? 2.949 -14.864 -15.246 1.00 76.50 214 ASN A CA 1
ATOM 1635 C C . ASN A 1 214 ? 4.085 -13.940 -15.724 1.00 76.50 214 ASN A C 1
ATOM 1637 O O . ASN A 1 214 ? 3.936 -12.718 -15.791 1.00 76.50 214 ASN A O 1
ATOM 1641 N N . ASP A 1 215 ? 5.209 -14.535 -16.118 1.00 81.38 215 ASP A N 1
ATOM 1642 C CA . ASP A 1 215 ? 6.399 -13.819 -16.602 1.00 81.38 215 ASP A CA 1
ATOM 1643 C C . ASP A 1 215 ? 6.146 -12.923 -17.830 1.00 81.38 215 ASP A C 1
ATOM 1645 O O . ASP A 1 215 ? 6.895 -11.974 -18.071 1.00 81.38 215 ASP A O 1
ATOM 1649 N N . SER A 1 216 ? 5.091 -13.206 -18.596 1.00 84.56 216 SER A N 1
ATOM 1650 C CA . SER A 1 216 ? 4.662 -12.431 -19.765 1.00 84.56 216 SER A CA 1
ATOM 1651 C C . SER A 1 216 ? 3.639 -11.335 -19.454 1.00 84.56 216 SER A C 1
ATOM 1653 O O . SER A 1 216 ? 3.191 -10.668 -20.380 1.00 84.56 216 SER A O 1
ATOM 1655 N N . THR A 1 217 ? 3.252 -11.143 -18.189 1.00 85.12 217 THR A N 1
ATOM 1656 C CA . THR A 1 217 ? 2.249 -10.135 -17.820 1.00 85.12 217 THR A CA 1
ATOM 1657 C C . THR A 1 217 ? 2.777 -8.747 -18.154 1.00 85.12 217 THR A C 1
ATOM 1659 O O . THR A 1 217 ? 3.849 -8.372 -17.675 1.00 85.12 217 THR A O 1
ATOM 1662 N N . GLU A 1 218 ? 2.025 -8.001 -18.960 1.00 87.94 218 GLU A N 1
ATOM 1663 C CA . GLU A 1 218 ? 2.335 -6.613 -19.296 1.00 87.94 218 GLU A CA 1
ATOM 1664 C C . GLU A 1 218 ? 2.172 -5.707 -18.073 1.00 87.94 218 GLU A C 1
ATOM 1666 O O . GLU A 1 218 ? 1.227 -5.846 -17.288 1.00 87.94 218 GLU A O 1
ATOM 1671 N N . ILE A 1 219 ? 3.115 -4.784 -17.907 1.00 87.81 219 ILE A N 1
ATOM 1672 C CA . ILE A 1 219 ? 3.196 -3.877 -16.766 1.00 87.81 219 ILE A CA 1
ATOM 1673 C C . ILE A 1 219 ? 3.538 -2.452 -17.202 1.00 87.81 219 ILE A C 1
ATOM 1675 O O . ILE A 1 219 ? 4.162 -2.240 -18.241 1.00 87.81 219 ILE A O 1
ATOM 1679 N N . ASP A 1 220 ? 3.177 -1.494 -16.354 1.00 89.25 220 ASP A N 1
ATOM 1680 C CA . ASP A 1 220 ? 3.521 -0.075 -16.487 1.00 89.25 220 ASP A CA 1
ATOM 1681 C C . ASP A 1 220 ? 4.157 0.435 -15.179 1.00 89.25 220 ASP A C 1
ATOM 1683 O O . ASP A 1 220 ? 3.501 1.077 -14.357 1.00 89.25 220 ASP A O 1
ATOM 1687 N N . PRO A 1 221 ? 5.404 0.041 -14.874 1.00 89.81 221 PRO A N 1
ATOM 1688 C CA . PRO A 1 221 ? 5.988 0.238 -13.554 1.00 89.81 221 PRO A CA 1
ATOM 1689 C C . PRO A 1 221 ? 6.173 1.715 -13.204 1.00 89.81 221 PRO A C 1
ATOM 1691 O O . PRO A 1 221 ? 6.636 2.524 -14.005 1.00 89.81 221 PRO A O 1
ATOM 1694 N N . ILE A 1 222 ? 5.931 2.037 -11.934 1.00 90.38 222 ILE A N 1
ATOM 1695 C CA . ILE A 1 222 ? 6.264 3.346 -11.374 1.00 90.38 222 ILE A CA 1
ATOM 1696 C C . ILE A 1 222 ? 7.766 3.394 -11.097 1.00 90.38 222 ILE A C 1
ATOM 1698 O O . ILE A 1 222 ? 8.336 2.449 -10.542 1.00 90.38 222 ILE A O 1
ATOM 1702 N N . ILE A 1 223 ? 8.400 4.512 -11.455 1.00 90.62 223 ILE A N 1
ATOM 1703 C CA . ILE A 1 223 ? 9.812 4.773 -11.175 1.00 90.62 223 ILE A CA 1
ATOM 1704 C C . ILE A 1 223 ? 9.940 5.685 -9.955 1.00 90.62 223 ILE A C 1
ATOM 1706 O O . ILE A 1 223 ? 9.459 6.815 -9.972 1.00 90.62 223 ILE A O 1
ATOM 1710 N N . THR A 1 224 ? 10.631 5.220 -8.915 1.00 89.69 224 THR A N 1
ATOM 1711 C CA . THR A 1 224 ? 10.893 5.995 -7.691 1.00 89.69 224 THR A CA 1
ATOM 1712 C C . THR A 1 224 ? 12.386 6.085 -7.399 1.00 89.69 224 THR A C 1
ATOM 1714 O O . THR A 1 224 ? 13.155 5.194 -7.759 1.00 89.69 224 THR A O 1
ATOM 1717 N N . GLU A 1 225 ? 12.819 7.137 -6.711 1.00 88.00 225 GLU A N 1
ATOM 1718 C CA . GLU A 1 225 ? 14.179 7.220 -6.168 1.00 88.00 225 GLU A CA 1
ATOM 1719 C C . GLU A 1 225 ? 14.255 6.472 -4.831 1.00 88.00 225 GLU A C 1
ATOM 1721 O O . GLU A 1 225 ? 13.325 6.524 -4.026 1.00 88.00 225 GLU A O 1
ATOM 1726 N N . ILE A 1 226 ? 15.338 5.726 -4.611 1.00 83.50 226 ILE A N 1
ATOM 1727 C CA . ILE A 1 226 ? 15.574 4.993 -3.364 1.00 83.50 226 ILE A CA 1
ATOM 1728 C C . ILE A 1 226 ? 16.374 5.914 -2.433 1.00 83.50 226 ILE A C 1
ATOM 1730 O O . ILE A 1 226 ? 17.472 6.324 -2.820 1.00 83.50 226 ILE A O 1
ATOM 1734 N N . PRO A 1 227 ? 15.872 6.232 -1.225 1.00 69.50 227 PRO A N 1
ATOM 1735 C CA . PRO A 1 227 ? 16.649 6.966 -0.232 1.00 69.50 227 PRO A CA 1
ATOM 1736 C C . PRO A 1 227 ? 17.955 6.218 0.074 1.00 69.50 227 PRO A C 1
ATOM 1738 O O . PRO A 1 227 ? 17.919 5.001 0.275 1.00 69.50 227 PRO A O 1
ATOM 1741 N N . GLN A 1 228 ? 19.085 6.931 0.070 1.00 57.81 228 GLN A N 1
ATOM 1742 C CA . GLN A 1 228 ? 20.386 6.391 0.489 1.00 57.81 228 GLN A CA 1
ATOM 1743 C C . GLN A 1 228 ? 20.481 6.266 2.009 1.00 57.81 228 GLN A C 1
ATOM 1745 O O . GLN A 1 228 ? 19.942 7.157 2.706 1.00 57.81 228 GLN A O 1
#

Nearest PDB structures (foldseek):
  7jmv-assembly1_A  TM=2.044E-01  e=2.961E+00  Madurella mycetomatis

Foldseek 3Di:
DDDDDDDDDDDDDPDDPDDPPPDPPLDADADDDDDDDDDEDADPPVVVVQVLVLVPDPPDDDPPDFDADLVPHTADFWLLVFDDKDKYKYKDADCQWDACVSVPDGDIDHNPKIKMKIWIKGWDWDDRPPWIKIWIWGKIKIKIKAQASHDDPGDDLQNRQDCVQVVRIWMWMDMDTAFADPVPQPVPQDGDTRHPVNSVVVVVSRVCVVVVRDRGGTTDTRMGTDDD

pLDDT: mean 70.18, std 19.71, range [31.88, 94.62]

Secondary structure (DSSP, 8-state):
-------PPP-----------------PBP------S--B----HHHHHHHHHTT---------PPPEETTTEEPP-BGGG--EEEEEEEEE--SS-EESGGGT-SSEE-TT-EEEEEEEEEEEEEEETTEEEEEEEEEEEEEEEES--B--SS--HHHHHHHHHTTS-EEEEEEEEESB--TTTSTTS---B--HHHHHHHHHHHHHHHHHS-TT-BB-PEEEEPP-